Protein AF-A0A1Y5EGQ6-F1 (afdb_monomer_lite)

pLDDT: mean 83.84, std 14.25, range [45.34, 98.44]

Sequence (265 aa):
MYEHLDDVYKNSAKYCVLFSSEYYSQKLWTNHERKSAQERAFKENSEYILPAKFDDTPIPGIRDTVGYVDLKSKTPENLADMIAQKVGHLPKKEYLPPEPNLLFQVLDVDNEEGKMGVYSLVNDFLRTAKRMTEDEKKALFSVFIYGCAGELPENIHININLLARITGFSQSRLLRISSDITCLQFESHLREDDENGSRLGKKEMLVVSWNNFDEFLDDGNATILIDTICELVQHCHCEEHSIEALCKLDFSSLSDVTAEGSCQH

Foldseek 3Di:
DVVVLLCCLQPNDQAAEAEDDPVVVPVDDPDGNVCNNLVNPVVDPDHRYAYEYQDPDDDPSDDPPRDYHDPVPDDPVRVVVVVPVVVDDDLAFLDDDPQLPQLCVVVVHDDPVSSVLLVVVLVLVSVLLVPDDLLLLLLVLLQLLVFDPPPPPAWTKDQLVVSCVVSVHDSVVSVVSQVVSVVSQKDWDWDWDCPPCVPPNITTMIIIWHFAPPPSDPVRTDRVSSNSLLVLLVQQDPSVVSSVSSSSVPSLSSHPVSSVSRNPD

Structure (mmCIF, N/CA/C/O backbone):
data_AF-A0A1Y5EGQ6-F1
#
_entry.id   AF-A0A1Y5EGQ6-F1
#
loop_
_atom_site.group_PDB
_atom_site.id
_atom_site.type_symbol
_atom_site.label_atom_id
_atom_site.label_alt_id
_atom_site.label_comp_id
_atom_site.label_asym_id
_atom_site.label_entity_id
_atom_site.label_seq_id
_atom_site.pdbx_PDB_ins_code
_atom_site.Cartn_x
_atom_site.Cartn_y
_atom_site.Cartn_z
_atom_site.occupancy
_atom_site.B_iso_or_equiv
_atom_site.auth_seq_id
_atom_site.auth_comp_id
_atom_site.auth_asym_id
_atom_site.auth_atom_id
_atom_site.pdbx_PDB_model_num
ATOM 1 N N . MET A 1 1 ? 3.297 8.116 30.523 1.00 45.34 1 MET A N 1
ATOM 2 C CA . MET A 1 1 ? 2.107 7.233 30.478 1.00 45.34 1 MET A CA 1
ATOM 3 C C . MET A 1 1 ? 0.827 8.038 30.689 1.00 45.34 1 MET A C 1
ATOM 5 O O . MET A 1 1 ? 0.048 8.106 29.754 1.00 45.34 1 MET A O 1
ATOM 9 N N . TYR A 1 2 ? 0.662 8.730 31.826 1.00 47.94 2 TYR A N 1
ATOM 10 C CA . TYR A 1 2 ? -0.512 9.585 32.088 1.00 47.94 2 TYR A CA 1
ATOM 11 C C . TYR A 1 2 ? -0.682 10.764 31.109 1.00 47.94 2 TYR A C 1
ATOM 13 O O . TYR A 1 2 ? -1.792 11.008 30.661 1.00 47.94 2 TYR A O 1
ATOM 21 N N . GLU A 1 3 ? 0.396 11.450 30.711 1.00 54.53 3 GLU A N 1
ATOM 22 C CA . GLU A 1 3 ? 0.309 12.565 29.741 1.00 54.53 3 GLU A CA 1
ATOM 23 C C . GLU A 1 3 ? -0.132 12.118 28.339 1.00 54.53 3 GLU A C 1
ATOM 25 O O . GLU A 1 3 ? -0.874 12.823 27.667 1.00 54.53 3 GLU A O 1
ATOM 30 N N . HIS A 1 4 ? 0.288 10.924 27.912 1.00 55.81 4 HIS A N 1
ATOM 31 C CA . HIS A 1 4 ? -0.070 10.379 26.603 1.00 55.81 4 HIS A CA 1
ATOM 32 C C . HIS A 1 4 ? -1.550 9.983 26.548 1.00 55.81 4 HIS A C 1
ATOM 34 O O . HIS A 1 4 ? -2.224 10.242 25.560 1.00 55.81 4 HIS A O 1
ATOM 40 N N . LEU A 1 5 ? -2.076 9.367 27.612 1.00 58.09 5 LEU A N 1
ATOM 41 C CA . LEU A 1 5 ? -3.502 9.043 27.693 1.00 58.09 5 LEU A CA 1
ATOM 42 C C . LEU A 1 5 ? -4.355 10.314 27.770 1.00 58.09 5 LEU A C 1
ATOM 44 O O . LEU A 1 5 ? -5.370 10.400 27.084 1.00 58.09 5 LEU A O 1
ATOM 48 N N . ASP A 1 6 ? -3.919 11.323 28.530 1.00 62.59 6 ASP A N 1
ATOM 49 C CA . ASP A 1 6 ? -4.603 12.617 28.607 1.00 62.59 6 ASP A CA 1
ATOM 50 C C . ASP A 1 6 ? -4.706 13.297 27.232 1.00 62.59 6 ASP A C 1
ATOM 52 O O . ASP A 1 6 ? -5.793 13.706 26.826 1.00 62.59 6 ASP A O 1
ATOM 56 N N . ASP A 1 7 ? -3.608 13.337 26.472 1.00 62.19 7 ASP A N 1
ATOM 57 C CA . ASP A 1 7 ? -3.584 13.892 25.116 1.00 62.19 7 ASP A CA 1
ATOM 58 C C . ASP A 1 7 ? -4.451 13.088 24.132 1.00 62.19 7 ASP A C 1
ATOM 60 O O . ASP A 1 7 ? -5.187 13.660 23.323 1.00 62.19 7 ASP A O 1
ATOM 64 N N . VAL A 1 8 ? -4.460 11.755 24.248 1.00 67.12 8 VAL A N 1
ATOM 65 C CA . VAL A 1 8 ? -5.335 10.897 23.438 1.00 67.12 8 VAL A CA 1
ATOM 66 C C . VAL A 1 8 ? -6.809 11.216 23.691 1.00 67.12 8 VAL A C 1
ATOM 68 O O . VAL A 1 8 ? -7.545 11.477 22.738 1.00 67.12 8 VAL A O 1
ATOM 71 N N . TYR A 1 9 ? -7.247 11.264 24.953 1.00 66.25 9 TYR A N 1
ATOM 72 C CA . TYR A 1 9 ? -8.644 11.560 25.294 1.00 66.25 9 TYR A CA 1
ATOM 73 C C . TYR A 1 9 ? -9.044 13.013 25.014 1.00 66.25 9 TYR A C 1
ATOM 75 O O . TYR A 1 9 ? -10.228 13.294 24.808 1.00 66.25 9 TYR A O 1
ATOM 83 N N . LYS A 1 10 ? -8.088 13.943 25.015 1.00 64.00 10 LYS A N 1
ATOM 84 C CA . LYS A 1 10 ? -8.358 15.373 24.857 1.00 64.00 10 LYS A CA 1
ATOM 85 C C . LYS A 1 10 ? -8.281 15.857 23.415 1.00 64.00 10 LYS A C 1
ATOM 87 O O . LYS A 1 10 ? -9.102 16.681 23.030 1.00 64.00 10 LYS A O 1
ATOM 92 N N . ASN A 1 11 ? -7.325 15.358 22.639 1.00 62.66 11 ASN A N 1
ATOM 93 C CA . ASN A 1 11 ? -6.977 15.929 21.339 1.00 62.66 11 ASN A CA 1
ATOM 94 C C . ASN A 1 11 ? -7.049 14.912 20.191 1.00 62.66 11 ASN A C 1
ATOM 96 O O . ASN A 1 11 ? -7.416 15.293 19.082 1.00 62.66 11 ASN A O 1
ATOM 100 N N . SER A 1 12 ? -6.745 13.630 20.432 1.00 66.25 12 SER A N 1
ATOM 101 C CA . SER A 1 12 ? -6.496 12.679 19.329 1.00 66.25 12 SER A CA 1
ATOM 102 C C . SER A 1 12 ? -7.654 11.726 19.014 1.00 66.25 12 SER A C 1
ATOM 104 O O . SER A 1 12 ? -7.857 11.366 17.857 1.00 66.25 12 SER A O 1
ATOM 106 N N . ALA A 1 13 ? -8.435 11.299 20.010 1.00 75.06 13 ALA A N 1
ATOM 107 C CA . ALA A 1 13 ? -9.524 10.346 19.790 1.00 75.06 13 ALA A CA 1
ATOM 108 C C . ALA A 1 13 ? -10.717 10.991 19.062 1.00 75.06 13 ALA A C 1
ATOM 110 O O . ALA A 1 13 ? -11.098 12.122 19.375 1.00 75.06 13 ALA A O 1
ATOM 111 N N . LYS A 1 14 ? -11.335 10.252 18.127 1.00 75.19 14 LYS A N 1
ATOM 112 C CA . LYS A 1 14 ? -12.565 10.668 17.422 1.00 75.19 14 LYS A CA 1
ATOM 113 C C . LYS A 1 14 ? -13.819 10.472 18.281 1.00 75.19 14 LYS A C 1
ATOM 115 O O . LYS A 1 14 ? -14.679 11.342 18.309 1.00 75.19 14 LYS A O 1
ATOM 120 N N . TYR A 1 15 ? -13.891 9.348 18.994 1.00 85.19 15 TYR A N 1
ATOM 121 C CA . TYR A 1 15 ? -14.959 9.005 19.935 1.00 85.19 15 TYR A CA 1
ATOM 122 C C . TYR A 1 15 ? -14.371 8.313 21.165 1.00 85.19 15 TYR A C 1
ATOM 124 O O . TYR A 1 15 ? -13.340 7.646 21.071 1.00 85.19 15 TYR A O 1
ATOM 132 N N . CYS A 1 16 ? -15.053 8.421 22.302 1.00 84.31 16 CYS A N 1
ATOM 133 C CA . CYS A 1 16 ? -14.739 7.690 23.525 1.00 84.31 16 CYS A CA 1
ATOM 134 C C . CYS A 1 16 ? -15.921 6.790 23.900 1.00 84.31 16 CYS A C 1
ATOM 136 O O . CYS A 1 16 ? -16.955 7.281 24.356 1.00 84.31 16 CYS A O 1
ATOM 138 N N . VAL A 1 17 ? -15.772 5.472 23.740 1.00 87.06 17 VAL A N 1
ATOM 139 C CA . VAL A 1 17 ? -16.783 4.501 24.186 1.00 87.06 17 VAL A CA 1
ATOM 140 C C . VAL A 1 17 ? -16.627 4.271 25.683 1.00 87.06 17 VAL A C 1
ATOM 142 O O . VAL A 1 17 ? -15.560 3.876 26.149 1.00 87.06 17 VAL A O 1
ATOM 145 N N . LEU A 1 18 ? -17.686 4.534 26.445 1.00 84.38 18 LEU A N 1
ATOM 146 C CA . LEU A 1 18 ? -17.662 4.440 27.901 1.00 84.38 18 LEU A CA 1
ATOM 147 C C . LEU A 1 18 ? -18.554 3.296 28.372 1.00 84.38 18 LEU A C 1
ATOM 149 O O . LEU A 1 18 ? -19.776 3.373 28.281 1.00 84.38 18 LEU A O 1
ATOM 153 N N . PHE A 1 19 ? -17.929 2.248 28.899 1.00 86.69 19 PHE A N 1
ATOM 154 C CA . PHE A 1 19 ? -18.610 1.078 29.440 1.00 86.69 19 PHE A CA 1
ATOM 155 C C . PHE A 1 19 ? -19.041 1.323 30.888 1.00 86.69 19 PHE A C 1
ATOM 157 O O . PHE A 1 19 ? -18.215 1.333 31.799 1.00 86.69 19 PHE A O 1
ATOM 164 N N . SER A 1 20 ? -20.338 1.528 31.099 1.00 83.38 20 SER A N 1
ATOM 165 C CA . SER A 1 20 ? -20.917 1.817 32.410 1.00 83.38 20 SER A CA 1
ATOM 166 C C . SER A 1 20 ? -21.447 0.563 33.088 1.00 83.38 20 SER A C 1
ATOM 168 O O . SER A 1 20 ? -22.182 -0.216 32.483 1.00 83.38 20 SER A O 1
ATOM 170 N N . SER A 1 21 ? -21.118 0.421 34.367 1.00 85.44 21 SER A N 1
ATOM 171 C CA . SER A 1 21 ? -21.676 -0.570 35.282 1.00 85.44 21 SER A CA 1
ATOM 172 C C . SER A 1 21 ? -21.606 -0.076 36.729 1.00 85.44 21 SER A C 1
ATOM 174 O O . SER A 1 21 ? -20.898 0.890 37.037 1.00 85.44 21 SER A O 1
ATOM 176 N N . GLU A 1 22 ? -22.261 -0.778 37.646 1.00 83.50 22 GLU A N 1
ATOM 177 C CA . GLU A 1 22 ? -22.151 -0.543 39.082 1.00 83.50 22 GLU A CA 1
ATOM 178 C C . GLU A 1 22 ? -20.677 -0.620 39.524 1.00 83.50 22 GLU A C 1
ATOM 180 O O . GLU A 1 22 ? -20.176 0.282 40.201 1.00 83.50 22 GLU A O 1
ATOM 185 N N . TYR A 1 23 ? -19.928 -1.616 39.033 1.00 80.75 23 TYR A N 1
ATOM 186 C CA . TYR A 1 23 ? -18.490 -1.764 39.294 1.00 80.75 23 TYR A CA 1
ATOM 187 C C . TYR A 1 23 ? -17.660 -0.601 38.746 1.00 80.75 23 TYR A C 1
ATOM 189 O O . TYR A 1 23 ? -16.689 -0.180 39.380 1.00 80.75 23 TYR A O 1
ATOM 197 N N . TYR A 1 24 ? -18.031 -0.080 37.575 1.00 72.38 24 TYR A N 1
ATOM 198 C CA . TYR A 1 24 ? -17.394 1.096 36.988 1.00 72.38 24 TYR A CA 1
ATOM 199 C C . TYR A 1 24 ? -17.616 2.341 37.861 1.00 72.38 24 TYR A C 1
ATOM 201 O O . TYR A 1 24 ? -16.682 3.110 38.085 1.00 72.38 24 TYR A O 1
ATOM 209 N N . SER A 1 25 ? -18.817 2.506 38.428 1.00 70.19 25 SER A N 1
ATOM 210 C CA . SER A 1 25 ? -19.139 3.637 39.312 1.00 70.19 25 SER A CA 1
ATOM 211 C C . SER A 1 25 ? -18.368 3.608 40.641 1.00 70.19 25 SER A C 1
ATOM 213 O O . SER A 1 25 ? -17.959 4.655 41.145 1.00 70.19 25 SER A O 1
ATOM 215 N N . GLN A 1 26 ? -18.120 2.409 41.182 1.00 70.19 26 GLN A N 1
ATOM 216 C CA . GLN A 1 26 ? -17.476 2.206 42.483 1.00 70.19 26 GLN A CA 1
ATOM 217 C C . GLN A 1 26 ? -15.945 2.289 42.425 1.00 70.19 26 GLN A C 1
ATOM 219 O O . GLN A 1 26 ? -15.315 2.726 43.387 1.00 70.19 26 GLN A O 1
ATOM 224 N N . LYS A 1 27 ? -15.326 1.906 41.300 1.00 67.44 27 LYS A N 1
ATOM 225 C CA . LYS A 1 27 ? -13.859 1.871 41.129 1.00 67.44 27 LYS A CA 1
ATOM 226 C C . LYS A 1 27 ? -13.191 3.234 40.922 1.00 67.44 27 LYS A C 1
ATOM 228 O O . LYS A 1 27 ? -12.014 3.263 40.581 1.00 67.44 27 LYS A O 1
ATOM 233 N N . LEU A 1 28 ? -13.930 4.328 41.118 1.00 54.44 28 LEU A N 1
ATOM 234 C CA . LEU A 1 28 ? -13.503 5.732 41.070 1.00 54.44 28 LEU A CA 1
ATOM 235 C C . LEU A 1 28 ? -12.092 5.970 40.493 1.00 54.44 28 LEU A C 1
ATOM 237 O O . LEU A 1 28 ? -11.089 6.019 41.202 1.00 54.44 28 LEU A O 1
ATOM 241 N N . TRP A 1 29 ? -12.063 6.166 39.173 1.00 54.50 29 TRP A N 1
ATOM 242 C CA . TRP A 1 29 ? -10.939 6.709 38.412 1.00 54.50 29 TRP A CA 1
ATOM 243 C C . TRP A 1 29 ? -10.314 7.940 39.089 1.00 54.50 29 TRP A C 1
ATOM 245 O O . TRP A 1 29 ? -10.994 8.943 39.338 1.00 54.50 29 TRP A O 1
ATOM 255 N N . THR A 1 30 ? -8.995 7.939 39.282 1.00 47.12 30 THR A N 1
ATOM 256 C CA . THR A 1 30 ? -8.246 9.144 39.647 1.00 47.12 30 THR A CA 1
ATOM 257 C C . THR A 1 30 ? -8.072 10.100 38.453 1.00 47.12 30 THR A C 1
ATOM 259 O O . THR A 1 30 ? -7.177 9.997 37.627 1.00 47.12 30 THR A O 1
ATOM 262 N N . ASN A 1 31 ? -8.947 11.107 38.465 1.00 58.09 31 ASN A N 1
ATOM 263 C CA . ASN A 1 31 ? -8.727 12.553 38.300 1.00 58.09 31 ASN A CA 1
ATOM 264 C C . ASN A 1 31 ? -8.355 13.241 36.968 1.00 58.09 31 ASN A C 1
ATOM 266 O O . ASN A 1 31 ? -8.778 14.392 36.856 1.00 58.09 31 ASN A O 1
ATOM 270 N N . HIS A 1 32 ? -7.665 12.652 35.984 1.00 54.88 32 HIS A N 1
ATOM 271 C CA . HIS A 1 32 ? -7.237 13.422 34.786 1.00 54.88 32 HIS A CA 1
ATOM 272 C C . HIS A 1 32 ? -7.912 12.998 33.474 1.00 54.88 32 HIS A C 1
ATOM 274 O O . HIS A 1 32 ? -8.647 13.797 32.904 1.00 54.88 32 HIS A O 1
ATOM 280 N N . GLU A 1 33 ? -7.809 11.734 33.069 1.00 58.12 33 GLU A N 1
ATOM 281 C CA . GLU A 1 33 ? -8.353 11.242 31.787 1.00 58.12 33 GLU A CA 1
ATOM 282 C C . GLU A 1 33 ? -9.871 11.458 31.657 1.00 58.12 33 GLU A C 1
ATOM 284 O O . GLU A 1 33 ? -10.358 11.971 30.649 1.00 58.12 33 GLU A O 1
ATOM 289 N N . ARG A 1 34 ? -10.630 11.171 32.727 1.00 62.00 34 ARG A N 1
ATOM 290 C CA . ARG A 1 34 ? -12.078 11.435 32.778 1.00 62.00 34 ARG A CA 1
ATOM 291 C C . ARG A 1 34 ? -12.399 12.921 32.677 1.00 62.00 34 ARG A C 1
ATOM 293 O O . ARG A 1 34 ? -13.359 13.279 32.003 1.00 62.00 34 ARG A O 1
ATOM 300 N N . LYS A 1 35 ? -11.636 13.775 33.371 1.00 62.88 35 LYS A N 1
ATOM 301 C CA . LYS A 1 35 ? -11.843 15.228 33.312 1.00 62.88 35 LYS A CA 1
ATOM 302 C C . LYS A 1 35 ? -11.538 15.737 31.917 1.00 62.88 35 LYS A C 1
ATOM 304 O O . LYS A 1 35 ? -12.324 16.515 31.417 1.00 62.88 35 LYS A O 1
ATOM 309 N N . SER A 1 36 ? -10.495 15.246 31.261 1.00 64.88 36 SER A N 1
ATOM 310 C CA . SER A 1 36 ? -10.159 15.636 29.893 1.00 64.88 36 SER A CA 1
ATOM 311 C C . SER A 1 36 ? -11.210 15.182 28.882 1.00 64.88 36 SER A C 1
ATOM 313 O O . SER A 1 36 ? -11.651 15.993 28.069 1.00 64.88 36 SER A O 1
ATOM 315 N N . ALA A 1 37 ? -11.706 13.944 28.987 1.00 61.34 37 ALA A N 1
ATOM 316 C CA . ALA A 1 37 ? -12.795 13.461 28.140 1.00 61.34 37 ALA A CA 1
ATOM 317 C C . ALA A 1 37 ? -14.114 14.227 28.380 1.00 61.34 37 ALA A C 1
ATOM 319 O O . ALA A 1 37 ? -14.798 14.587 27.423 1.00 61.34 37 ALA A O 1
ATOM 320 N N . GLN A 1 38 ? -14.459 14.524 29.640 1.00 67.19 38 GLN A N 1
ATOM 321 C CA . GLN A 1 38 ? -15.653 15.302 29.999 1.00 67.19 38 GLN A CA 1
ATOM 322 C C . GLN A 1 38 ? -15.521 16.788 29.647 1.00 67.19 38 GLN A C 1
ATOM 324 O O . GLN A 1 38 ? -16.468 17.374 29.138 1.00 67.19 38 GLN A O 1
ATOM 329 N N . GLU A 1 39 ? -14.362 17.407 29.880 1.00 65.31 39 GLU A N 1
ATOM 330 C CA . GLU A 1 39 ? -14.076 18.792 29.497 1.00 65.31 39 GLU A CA 1
ATOM 331 C C . GLU A 1 39 ? -14.148 18.957 27.986 1.00 65.31 39 GLU A C 1
ATOM 333 O O . GLU A 1 39 ? -14.697 19.951 27.518 1.00 65.31 39 GLU A O 1
ATOM 338 N N . ARG A 1 40 ? -13.627 17.991 27.223 1.00 68.62 40 ARG A N 1
ATOM 339 C CA . ARG A 1 40 ? -13.755 17.977 25.767 1.00 68.62 40 ARG A CA 1
ATOM 340 C C . ARG A 1 40 ? -15.211 17.829 25.346 1.00 68.62 40 ARG A C 1
ATOM 342 O O . ARG A 1 40 ? -15.692 18.681 24.615 1.00 68.62 40 ARG A O 1
ATOM 349 N N . ALA A 1 41 ? -15.926 16.831 25.867 1.00 63.72 41 ALA A N 1
ATOM 350 C CA . ALA A 1 41 ? -17.348 16.625 25.573 1.00 63.72 41 ALA A CA 1
ATOM 351 C C . ALA A 1 41 ? -18.236 17.817 25.974 1.00 63.72 41 ALA A C 1
ATOM 353 O O . ALA A 1 41 ? -19.318 17.992 25.430 1.00 63.72 41 ALA A O 1
ATOM 354 N N . PHE A 1 42 ? -17.802 18.620 26.949 1.00 62.78 42 PHE A N 1
ATOM 355 C CA . PHE A 1 42 ? -18.494 19.835 27.368 1.00 62.78 42 PHE A CA 1
ATOM 356 C C . PHE A 1 42 ? -18.119 21.061 26.517 1.00 62.78 42 PHE A C 1
ATOM 358 O O . PHE A 1 42 ? -18.953 21.941 26.317 1.00 62.78 42 PHE A O 1
ATOM 365 N N . LYS A 1 43 ? -16.868 21.150 26.041 1.00 61.09 43 LYS A N 1
ATOM 366 C CA . LYS A 1 43 ? -16.376 22.240 25.176 1.00 61.09 43 LYS A CA 1
ATOM 367 C C . LYS A 1 43 ? -16.798 22.068 23.722 1.00 61.09 43 LYS A C 1
ATOM 369 O O . LYS A 1 43 ? -17.092 23.054 23.051 1.00 61.09 43 LYS A O 1
ATOM 374 N N . GLU A 1 44 ? -16.787 20.838 23.229 1.00 60.12 44 GLU A N 1
ATOM 375 C CA . GLU A 1 44 ? -17.213 20.499 21.882 1.00 60.12 44 GLU A CA 1
ATOM 376 C C . GLU A 1 44 ? -18.725 20.268 21.882 1.00 60.12 44 GLU A C 1
ATOM 378 O O . GLU A 1 44 ? -19.252 19.467 22.646 1.00 60.12 44 GLU A O 1
ATOM 383 N N . ASN A 1 45 ? -19.448 20.965 21.007 1.00 56.38 45 ASN A N 1
ATOM 384 C CA . ASN A 1 45 ? -20.901 20.829 20.864 1.00 56.38 45 ASN A CA 1
ATOM 385 C C . ASN A 1 45 ? -21.275 19.573 20.036 1.00 56.38 45 ASN A C 1
ATOM 387 O O . ASN A 1 45 ? -22.240 19.590 19.272 1.00 56.38 45 ASN A O 1
ATOM 391 N N . SER A 1 46 ? -20.452 18.522 20.115 1.00 61.06 46 SER A N 1
ATOM 392 C CA . SER A 1 46 ? -20.483 17.312 19.289 1.00 61.06 46 SER A CA 1
ATOM 393 C C . SER A 1 46 ? -20.515 16.044 20.152 1.00 61.06 46 SER A C 1
ATOM 395 O O . SER A 1 46 ? -20.123 16.022 21.319 1.00 61.06 46 SER A O 1
ATOM 397 N N . GLU A 1 47 ? -21.021 14.957 19.574 1.00 71.56 47 GLU A N 1
ATOM 398 C CA . GLU A 1 47 ? -21.193 13.666 20.245 1.00 71.56 47 GLU A CA 1
ATOM 399 C C . GLU A 1 47 ? -19.854 12.912 20.340 1.00 71.56 47 GLU A C 1
ATOM 401 O O . GLU A 1 47 ? -19.541 12.075 19.499 1.00 71.56 47 GLU A O 1
ATOM 406 N N . TYR A 1 48 ? -19.040 13.239 21.348 1.00 79.44 48 TYR A N 1
ATOM 407 C CA . TYR A 1 48 ? -17.736 12.602 21.582 1.00 79.44 48 TYR A CA 1
ATOM 408 C C . TYR A 1 48 ? -17.823 11.329 22.446 1.00 79.44 48 TYR A C 1
ATOM 410 O O . TYR A 1 48 ? -17.195 10.316 22.134 1.00 79.44 48 TYR A O 1
ATOM 418 N N . ILE A 1 49 ? -18.596 11.363 23.538 1.00 82.75 49 ILE A N 1
ATOM 419 C CA . ILE A 1 49 ? -18.751 10.223 24.455 1.00 82.75 49 ILE A CA 1
ATOM 420 C C . ILE A 1 49 ? -19.908 9.342 23.979 1.00 82.75 49 ILE A C 1
ATOM 422 O O . ILE A 1 49 ? -21.023 9.834 23.822 1.00 82.75 49 ILE A O 1
ATOM 426 N N . LEU A 1 50 ? -19.644 8.043 23.813 1.00 87.81 50 LEU A N 1
ATOM 427 C CA . LEU A 1 50 ? -20.608 7.012 23.422 1.00 87.81 50 LEU A CA 1
ATOM 428 C C . LEU A 1 50 ? -20.821 6.050 24.602 1.00 87.81 50 LEU A C 1
ATOM 430 O O . LEU A 1 50 ? -20.032 5.119 24.790 1.00 87.81 50 LEU A O 1
ATOM 434 N N . PRO A 1 51 ? -21.828 6.280 25.456 1.00 86.88 51 PRO A N 1
ATOM 435 C CA . PRO A 1 51 ? -21.991 5.487 26.659 1.00 86.88 51 PRO A CA 1
ATOM 436 C C . PRO A 1 51 ? -22.747 4.178 26.381 1.00 86.88 51 PRO A C 1
ATOM 438 O O . PRO A 1 51 ? -23.859 4.169 25.848 1.00 86.88 51 PRO A O 1
ATOM 441 N N . ALA A 1 52 ? -22.135 3.067 26.787 1.00 89.81 52 ALA A N 1
ATOM 442 C CA . ALA A 1 52 ? -22.640 1.708 26.662 1.00 89.81 52 ALA A CA 1
ATOM 443 C C . ALA A 1 52 ? -22.883 1.126 28.064 1.00 89.81 52 ALA A C 1
ATOM 445 O O . ALA A 1 52 ? -21.960 1.017 28.871 1.00 89.81 52 ALA A O 1
ATOM 446 N N . LYS A 1 53 ? -24.137 0.818 28.394 1.00 88.38 53 LYS A N 1
ATOM 447 C CA . LYS A 1 53 ? -24.583 0.479 29.751 1.00 88.38 53 LYS A CA 1
ATOM 448 C C . LYS A 1 53 ? -24.771 -1.025 29.915 1.00 88.38 53 LYS A C 1
ATOM 450 O O . LYS A 1 53 ? -25.590 -1.613 29.220 1.00 88.38 53 LYS A O 1
ATOM 455 N N . PHE A 1 54 ? -24.064 -1.627 30.868 1.00 88.56 54 PHE A N 1
ATOM 456 C CA . PHE A 1 54 ? -24.340 -2.988 31.340 1.00 88.56 54 PHE A CA 1
ATOM 457 C C . PHE A 1 54 ? -25.515 -3.034 32.329 1.00 88.56 54 PHE A C 1
ATOM 459 O O . PHE A 1 54 ? -26.196 -4.050 32.451 1.00 88.56 54 PHE A O 1
ATOM 466 N N . ASP A 1 55 ? -25.767 -1.926 33.027 1.00 85.81 55 ASP A N 1
ATOM 467 C CA . ASP A 1 55 ? -26.845 -1.759 33.995 1.00 85.81 55 ASP A CA 1
ATOM 468 C C . ASP A 1 55 ? -27.370 -0.313 34.006 1.00 85.81 55 ASP A C 1
ATOM 470 O O . ASP A 1 55 ? -26.891 0.556 33.275 1.00 85.81 55 ASP A O 1
ATOM 474 N N . ASP A 1 56 ? -28.384 -0.054 34.830 1.00 82.94 56 ASP A N 1
ATOM 475 C CA . ASP A 1 56 ? -29.047 1.252 34.918 1.00 82.94 56 ASP A CA 1
ATOM 476 C C . ASP A 1 56 ? -28.289 2.241 35.820 1.00 82.94 56 ASP A C 1
ATOM 478 O O . ASP A 1 56 ? -28.845 3.260 36.238 1.00 82.94 56 ASP A O 1
ATOM 482 N N . THR A 1 57 ? -27.015 1.964 36.128 1.00 81.88 57 THR A N 1
ATOM 483 C CA . THR A 1 57 ? -26.198 2.846 36.960 1.00 81.88 57 THR A CA 1
ATOM 484 C C . THR A 1 57 ? -26.008 4.193 36.256 1.00 81.88 57 THR A C 1
ATOM 486 O O . THR A 1 57 ? -25.540 4.240 35.109 1.00 81.88 57 THR A O 1
ATOM 489 N N . PRO A 1 58 ? -26.350 5.315 36.913 1.00 72.06 58 PRO A N 1
ATOM 490 C CA . PRO A 1 58 ? -26.131 6.638 36.351 1.00 72.06 58 PRO A CA 1
ATOM 491 C C . PRO A 1 58 ? -24.633 6.942 36.282 1.00 72.06 58 PRO A C 1
ATOM 493 O O . PRO A 1 58 ? -23.875 6.631 37.202 1.00 72.06 58 PRO A O 1
ATOM 496 N N . ILE A 1 59 ? -24.206 7.597 35.202 1.00 71.25 59 ILE A N 1
ATOM 497 C CA . ILE A 1 59 ? -22.803 7.966 34.994 1.00 71.25 59 ILE A CA 1
ATOM 498 C C . ILE A 1 59 ? -22.609 9.408 35.477 1.00 71.25 59 ILE A C 1
ATOM 500 O O . ILE A 1 59 ? -23.151 10.332 34.864 1.00 71.25 59 ILE A O 1
ATOM 504 N N . PRO A 1 60 ? -21.827 9.652 36.545 1.00 67.81 60 PRO A N 1
ATOM 505 C CA . PRO A 1 60 ? -21.639 11.002 37.061 1.00 67.81 60 PRO A CA 1
ATOM 506 C C . PRO A 1 60 ? -21.018 11.937 36.012 1.00 67.81 60 PRO A C 1
ATOM 508 O O . PRO A 1 60 ? -19.919 11.684 35.513 1.00 67.81 60 PRO A O 1
ATOM 511 N N . GLY A 1 61 ? -21.702 13.044 35.710 1.00 65.38 61 GLY A N 1
ATOM 512 C CA . GLY A 1 61 ? -21.234 14.070 34.768 1.00 65.38 61 GLY A CA 1
ATOM 513 C C . GLY A 1 61 ? -21.690 13.885 33.317 1.00 65.38 61 GLY A C 1
ATOM 514 O O . GLY A 1 61 ? -21.394 14.746 32.493 1.00 65.38 61 GLY A O 1
ATOM 515 N N . ILE A 1 62 ? -22.440 12.825 33.001 1.00 69.69 62 ILE A N 1
ATOM 516 C CA . ILE A 1 62 ? -23.130 12.668 31.713 1.00 69.69 62 ILE A CA 1
ATOM 517 C C . ILE A 1 62 ? -24.622 12.920 31.943 1.00 69.69 62 ILE A C 1
ATOM 519 O O . ILE A 1 62 ? -25.204 12.408 32.895 1.00 69.69 62 ILE A O 1
ATOM 523 N N . ARG A 1 63 ? -25.242 13.758 31.105 1.00 65.75 63 ARG A N 1
ATOM 524 C CA . ARG A 1 63 ? -26.677 14.062 31.207 1.00 65.75 63 ARG A CA 1
ATOM 525 C C . ARG A 1 63 ? -27.515 12.886 30.705 1.00 65.75 63 ARG A C 1
ATOM 527 O O . ARG A 1 63 ? -27.139 12.216 29.746 1.00 65.75 63 ARG A O 1
ATOM 534 N N . ASP A 1 64 ? -28.711 12.716 31.260 1.00 61.81 64 ASP A N 1
ATOM 535 C CA . ASP A 1 64 ? -29.679 11.703 30.803 1.00 61.81 64 ASP A CA 1
ATOM 536 C C . ASP A 1 64 ? -30.177 11.932 29.367 1.00 61.81 64 ASP A C 1
ATOM 538 O O . ASP A 1 64 ? -30.751 11.041 28.754 1.00 61.81 64 ASP A O 1
ATOM 542 N N . THR A 1 65 ? -29.930 13.118 28.804 1.00 63.22 65 THR A N 1
ATOM 543 C CA . THR A 1 65 ? -30.269 13.474 27.419 1.00 63.22 65 THR A CA 1
ATOM 544 C C . THR A 1 65 ? -29.296 12.913 26.376 1.00 63.22 65 THR A C 1
ATOM 546 O O . THR A 1 65 ? -29.528 13.099 25.186 1.00 63.22 65 THR A O 1
ATOM 549 N N . VAL A 1 66 ? -28.186 12.292 26.791 1.00 68.69 66 VAL A N 1
ATOM 550 C CA . VAL A 1 66 ? -27.240 11.623 25.883 1.00 68.69 66 VAL A CA 1
ATOM 551 C C . VAL A 1 66 ? -27.822 10.266 25.474 1.00 68.69 66 VAL A C 1
ATOM 553 O O . VAL A 1 66 ? -28.368 9.559 26.311 1.00 68.69 66 VAL A O 1
ATOM 556 N N . GLY A 1 67 ? -27.736 9.895 24.194 1.00 73.56 67 GLY A N 1
ATOM 557 C CA . GLY A 1 67 ? -28.158 8.567 23.740 1.00 73.56 67 GLY A CA 1
ATOM 558 C C . GLY A 1 67 ? -27.265 7.475 24.336 1.00 73.56 67 GLY A C 1
ATOM 559 O O . GLY A 1 67 ? -26.044 7.595 24.302 1.00 73.56 67 GLY A O 1
ATOM 560 N N . TYR A 1 68 ? -27.865 6.417 24.883 1.00 82.81 68 TYR A N 1
ATOM 561 C CA . TYR A 1 68 ? -27.148 5.282 25.473 1.00 82.81 68 TYR A CA 1
ATOM 562 C C . TYR A 1 68 ? -27.362 4.017 24.645 1.00 82.81 68 TYR A C 1
ATOM 564 O O . TYR A 1 68 ? -28.456 3.793 24.125 1.00 82.81 68 TYR A O 1
ATOM 572 N N . VAL A 1 69 ? -26.342 3.160 24.586 1.00 88.56 69 VAL A N 1
ATOM 573 C CA . VAL A 1 69 ? -26.483 1.790 24.084 1.00 88.56 69 VAL A CA 1
ATOM 574 C C . VAL A 1 69 ? -26.701 0.852 25.268 1.00 88.56 69 VAL A C 1
ATOM 576 O O . VAL A 1 69 ? -25.835 0.739 26.133 1.00 88.56 69 VAL A O 1
ATOM 579 N N . ASP A 1 70 ? -27.856 0.191 25.319 1.00 89.12 70 ASP A N 1
ATOM 580 C CA . ASP A 1 70 ? -28.146 -0.836 26.323 1.00 89.12 70 ASP A CA 1
ATOM 581 C C . ASP A 1 70 ? -27.488 -2.166 25.925 1.00 89.12 70 ASP A C 1
ATOM 583 O O . ASP A 1 70 ? -27.836 -2.767 24.906 1.00 89.12 70 ASP A O 1
ATOM 587 N N . LEU A 1 71 ? -26.524 -2.616 26.728 1.00 90.88 71 LEU A N 1
ATOM 588 C CA . LEU A 1 71 ? -25.784 -3.858 26.509 1.00 90.88 71 LEU A CA 1
ATOM 589 C C . LEU A 1 71 ? -26.509 -5.089 27.059 1.00 90.88 71 LEU A C 1
ATOM 591 O O . LEU A 1 71 ? -26.095 -6.203 26.759 1.00 90.88 71 LEU A O 1
ATOM 595 N N . LYS A 1 72 ? -27.614 -4.934 27.803 1.00 88.94 72 LYS A N 1
ATOM 596 C CA . LYS A 1 72 ? -28.446 -6.080 28.218 1.00 88.94 72 LYS A CA 1
ATOM 597 C C . LYS A 1 72 ? -29.163 -6.728 27.033 1.00 88.94 72 LYS A C 1
ATOM 599 O O . LYS A 1 72 ? -29.532 -7.896 27.101 1.00 88.94 72 LYS A O 1
ATOM 604 N N . SER A 1 73 ? -29.379 -5.963 25.963 1.00 87.25 73 SER A N 1
ATOM 605 C CA . SER A 1 73 ? -30.116 -6.382 24.765 1.00 87.25 73 SER A CA 1
ATOM 606 C C . SER A 1 73 ? -29.237 -6.551 23.521 1.00 87.25 73 SER A C 1
ATOM 608 O O . SER A 1 73 ? -29.763 -6.772 22.430 1.00 87.25 73 SER A O 1
ATOM 610 N N . LYS A 1 74 ? -27.907 -6.455 23.656 1.00 88.94 74 LYS A N 1
ATOM 611 C CA . LYS A 1 74 ? -26.958 -6.520 22.536 1.00 88.94 74 LYS A CA 1
ATOM 612 C C . LYS A 1 74 ? -25.812 -7.475 22.820 1.00 88.94 74 LYS A C 1
ATOM 614 O O . LYS A 1 74 ? -25.299 -7.519 23.933 1.00 88.94 74 LYS A O 1
ATOM 619 N N . THR A 1 75 ? -25.385 -8.198 21.790 1.00 92.19 75 THR A N 1
ATOM 620 C CA . THR A 1 75 ? -24.156 -8.990 21.857 1.00 92.19 75 THR A CA 1
ATOM 621 C C . THR A 1 75 ? -22.926 -8.091 21.663 1.00 92.19 75 THR A C 1
ATOM 623 O O . THR A 1 75 ? -23.058 -6.967 21.153 1.00 92.19 75 THR A O 1
ATOM 626 N N . PRO A 1 76 ? -21.723 -8.552 22.052 1.00 89.62 76 PRO A N 1
ATOM 627 C CA . PRO A 1 76 ? -20.478 -7.845 21.764 1.00 89.62 76 PRO A CA 1
ATOM 628 C C . PRO A 1 76 ? -20.285 -7.538 20.273 1.00 89.62 76 PRO A C 1
ATOM 630 O O . PRO A 1 76 ? -19.863 -6.434 19.939 1.00 89.62 76 PRO A O 1
ATOM 633 N N . GLU A 1 77 ? -20.655 -8.464 19.386 1.00 84.75 77 GLU A N 1
ATOM 634 C CA . GLU A 1 77 ? -20.558 -8.303 17.930 1.00 84.75 77 GLU A CA 1
ATOM 635 C C . GLU A 1 77 ? -21.461 -7.161 17.456 1.00 84.75 77 GLU A C 1
ATOM 637 O O . GLU A 1 77 ? -21.000 -6.235 16.794 1.00 84.75 77 GLU A O 1
ATOM 642 N N . ASN A 1 78 ? -22.723 -7.132 17.905 1.00 88.38 78 ASN A N 1
ATOM 643 C CA . ASN A 1 78 ? -23.632 -6.039 17.558 1.00 88.38 78 ASN A CA 1
ATOM 644 C C . ASN A 1 78 ? -23.138 -4.675 18.059 1.00 88.38 78 ASN A C 1
ATOM 646 O O . ASN A 1 78 ? -23.407 -3.654 17.424 1.00 88.38 78 ASN A O 1
ATOM 650 N N . LEU A 1 79 ? -22.472 -4.627 19.217 1.00 91.38 79 LEU A N 1
ATOM 651 C CA . LEU A 1 79 ? -21.879 -3.387 19.709 1.00 91.38 79 LEU A CA 1
ATOM 652 C C . LEU A 1 79 ? -20.681 -2.968 18.848 1.00 91.38 79 LEU A C 1
ATOM 654 O O . LEU A 1 79 ? -20.565 -1.787 18.522 1.00 91.38 79 LEU A O 1
ATOM 658 N N . ALA A 1 80 ? -19.814 -3.913 18.483 1.00 86.56 80 ALA A N 1
ATOM 659 C CA . ALA A 1 80 ? -18.670 -3.661 17.615 1.00 86.56 80 ALA A CA 1
ATOM 660 C C . ALA A 1 80 ? -19.118 -3.090 16.261 1.00 86.56 80 ALA A C 1
ATOM 662 O O . ALA A 1 80 ? -18.599 -2.053 15.847 1.00 86.56 80 ALA A O 1
ATOM 663 N N . ASP A 1 81 ? -20.157 -3.666 15.650 1.00 82.00 81 ASP A N 1
ATOM 664 C CA . ASP A 1 81 ? -20.742 -3.172 14.397 1.00 82.00 81 ASP A CA 1
ATOM 665 C C . ASP A 1 81 ? -21.247 -1.731 14.527 1.00 82.00 81 ASP A C 1
ATOM 667 O O . ASP A 1 81 ? -20.992 -0.882 13.671 1.00 82.00 81 ASP A O 1
ATOM 671 N N . MET A 1 82 ? -21.940 -1.415 15.625 1.00 88.06 82 MET A N 1
ATOM 672 C CA . MET A 1 82 ? -22.423 -0.056 15.886 1.00 88.06 82 MET A CA 1
ATOM 673 C C . MET A 1 82 ? -21.275 0.942 16.055 1.00 88.06 82 MET A C 1
ATOM 675 O O . MET A 1 82 ? -21.365 2.071 15.570 1.00 88.06 82 MET A O 1
ATOM 679 N N . ILE A 1 83 ? -20.200 0.542 16.742 1.00 88.00 83 ILE A N 1
ATOM 680 C CA . ILE A 1 83 ? -19.002 1.373 16.901 1.00 88.00 83 ILE A CA 1
ATOM 681 C C . ILE A 1 83 ? -18.344 1.590 15.538 1.00 88.00 83 ILE A C 1
ATOM 683 O O . ILE A 1 83 ? -18.045 2.734 15.205 1.00 88.00 83 ILE A O 1
ATOM 687 N N . ALA A 1 84 ? -18.179 0.542 14.729 1.00 81.81 84 ALA A N 1
ATOM 688 C CA . ALA A 1 84 ? -17.607 0.637 13.389 1.00 81.81 84 ALA A CA 1
ATOM 689 C C . ALA A 1 84 ? -18.418 1.589 12.493 1.00 81.81 84 ALA A C 1
ATOM 691 O O . ALA A 1 84 ? -17.857 2.505 11.891 1.00 81.81 84 ALA A O 1
ATOM 692 N N . GLN A 1 85 ? -19.749 1.465 12.493 1.00 81.44 85 GLN A N 1
ATOM 693 C CA . GLN A 1 85 ? -20.641 2.379 11.772 1.00 81.44 85 GLN A CA 1
ATOM 694 C C . GLN A 1 85 ? -20.512 3.830 12.255 1.00 81.44 85 GLN A C 1
ATOM 696 O O . GLN A 1 85 ? -20.508 4.753 11.441 1.00 81.44 85 GLN A O 1
ATOM 701 N N . LYS A 1 86 ? -20.389 4.050 13.573 1.00 83.44 86 LYS A N 1
ATOM 702 C CA . LYS A 1 86 ? -20.261 5.393 14.161 1.00 83.44 86 LYS A CA 1
ATOM 703 C C . LYS A 1 86 ? -18.908 6.032 13.857 1.00 83.44 86 LYS A C 1
ATOM 705 O O . LYS A 1 86 ? -18.847 7.219 13.542 1.00 83.44 86 LYS A O 1
ATOM 710 N N . VAL A 1 87 ? -17.830 5.253 13.944 1.00 82.88 87 VAL A N 1
ATOM 711 C CA . VAL A 1 87 ? -16.483 5.668 13.531 1.00 82.88 87 VAL A CA 1
ATOM 712 C C . VAL A 1 87 ? -16.481 6.010 12.041 1.00 82.88 87 VAL A C 1
ATOM 714 O O . VAL A 1 87 ? -15.814 6.971 11.643 1.00 82.88 87 VAL A O 1
ATOM 717 N N . GLY A 1 88 ? -17.294 5.306 11.252 1.00 70.12 88 GLY A N 1
ATOM 718 C CA . GLY A 1 88 ? -17.318 5.402 9.802 1.00 70.12 88 GLY A CA 1
ATOM 719 C C . GLY A 1 88 ? -16.028 4.854 9.199 1.00 70.12 88 GLY A C 1
ATOM 720 O O . GLY A 1 88 ? -15.155 4.341 9.901 1.00 70.12 88 GLY A O 1
ATOM 721 N N . HIS A 1 89 ? -15.881 5.002 7.888 1.00 59.16 89 HIS A N 1
ATOM 722 C CA . HIS A 1 89 ? -14.649 4.624 7.214 1.00 59.16 89 HIS A CA 1
ATOM 723 C C . HIS A 1 89 ? -13.565 5.666 7.531 1.00 59.16 89 HIS A C 1
ATOM 725 O O . HIS A 1 89 ? -13.605 6.798 7.044 1.00 59.16 89 HIS A O 1
ATOM 731 N N . LEU A 1 90 ? -12.626 5.322 8.413 1.00 58.62 90 LEU A N 1
ATOM 732 C CA . LEU A 1 90 ? -11.386 6.077 8.540 1.00 58.62 90 LEU A CA 1
ATOM 733 C C . LEU A 1 90 ? -10.445 5.536 7.465 1.00 58.62 90 LEU A C 1
ATOM 735 O O . LEU A 1 90 ? -10.063 4.373 7.584 1.00 58.62 90 LEU A O 1
ATOM 739 N N . PRO A 1 91 ? -10.070 6.325 6.438 1.00 59.78 91 PRO A N 1
ATOM 740 C CA . PRO A 1 91 ? -9.009 5.899 5.540 1.00 59.78 91 PRO A CA 1
ATOM 741 C C . PRO A 1 91 ? -7.782 5.656 6.410 1.00 59.78 91 PRO A C 1
ATOM 743 O O . PRO A 1 91 ? -7.325 6.579 7.100 1.00 59.78 91 PRO A O 1
ATOM 746 N N . LYS A 1 92 ? -7.303 4.412 6.466 1.00 77.38 92 LYS A N 1
ATOM 747 C CA . LYS A 1 92 ? -6.130 4.141 7.280 1.00 77.38 92 LYS A CA 1
ATOM 748 C C . LYS A 1 92 ? -4.946 4.770 6.558 1.00 77.38 92 LYS A C 1
ATOM 750 O O . LYS A 1 92 ? -4.878 4.823 5.334 1.00 77.38 92 LYS A O 1
ATOM 755 N N . LYS A 1 93 ? -4.048 5.361 7.332 1.00 86.50 93 LYS A N 1
ATOM 756 C CA . LYS A 1 93 ? -2.823 5.957 6.816 1.00 86.50 93 LYS A CA 1
ATOM 757 C C . LYS A 1 93 ? -1.676 5.287 7.534 1.00 86.50 93 LYS A C 1
ATOM 759 O O . LYS A 1 93 ? -1.713 5.197 8.760 1.00 86.50 93 LYS A O 1
ATOM 764 N N . GLU A 1 94 ? -0.675 4.859 6.776 1.00 92.31 94 GLU A N 1
ATOM 765 C CA . GLU A 1 94 ? 0.527 4.226 7.309 1.00 92.31 94 GLU A CA 1
ATOM 766 C C . GLU A 1 94 ? 0.212 3.014 8.199 1.00 92.31 94 GLU A C 1
ATOM 768 O O . GLU A 1 94 ? 0.767 2.866 9.292 1.00 92.31 94 GLU A O 1
ATOM 773 N N . TYR A 1 95 ? -0.710 2.174 7.732 1.00 90.00 95 TYR A N 1
ATOM 774 C CA . TYR A 1 95 ? -1.235 1.033 8.464 1.00 90.00 95 TYR A CA 1
ATOM 775 C C . TYR A 1 95 ? -0.721 -0.279 7.884 1.00 90.00 95 TYR A C 1
ATOM 777 O O . TYR A 1 95 ? -0.847 -0.521 6.689 1.00 90.00 95 TYR A O 1
ATOM 785 N N . LEU A 1 96 ? -0.218 -1.138 8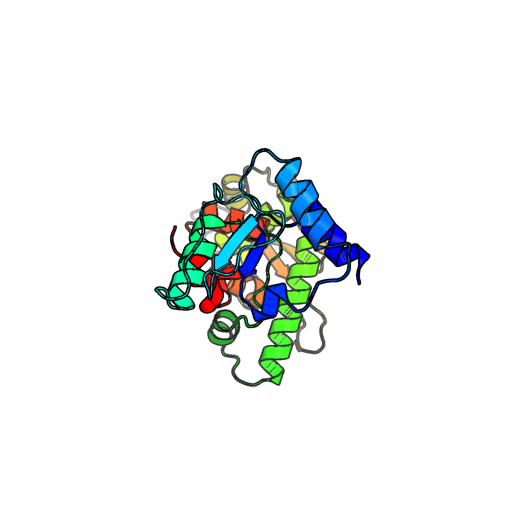.765 1.00 88.94 96 LEU A N 1
ATOM 786 C CA . LEU A 1 96 ? 0.126 -2.529 8.500 1.00 88.94 96 LEU A CA 1
ATOM 787 C C . LEU A 1 96 ? -0.649 -3.391 9.508 1.00 88.94 96 LEU A C 1
ATOM 789 O O . LEU A 1 96 ? -0.546 -3.118 10.711 1.00 88.94 96 LEU A O 1
ATOM 793 N N . PRO A 1 97 ? -1.447 -4.382 9.073 1.00 87.38 97 PRO A N 1
ATOM 794 C CA . PRO A 1 97 ? -2.077 -5.317 9.997 1.00 87.38 97 PRO A CA 1
ATOM 795 C C . PRO A 1 97 ? -1.026 -6.078 10.819 1.00 87.38 97 PRO A C 1
ATOM 797 O O . PRO A 1 97 ? 0.022 -6.434 10.282 1.00 87.38 97 PRO A O 1
ATOM 800 N N . PRO A 1 98 ? -1.296 -6.357 12.108 1.00 83.44 98 PRO A N 1
ATOM 801 C CA . PRO A 1 98 ? -0.366 -7.091 12.968 1.00 83.44 98 PRO A CA 1
ATOM 802 C C . PRO A 1 98 ? -0.125 -8.531 12.493 1.00 83.44 98 PRO A C 1
ATOM 804 O O . PRO A 1 98 ? 0.914 -9.103 12.801 1.00 83.44 98 PRO A O 1
ATOM 807 N N . GLU A 1 99 ? -1.070 -9.098 11.740 1.00 86.94 99 GLU A N 1
ATOM 808 C CA . GLU A 1 99 ? -0.982 -10.433 11.154 1.00 86.94 99 GLU A CA 1
ATOM 809 C C . GLU A 1 99 ? -1.413 -10.375 9.677 1.00 86.94 99 GLU A C 1
ATOM 811 O O . GLU A 1 99 ? -2.597 -10.525 9.381 1.00 86.94 99 GLU A O 1
ATOM 816 N N . PRO A 1 100 ? -0.490 -10.107 8.731 1.00 91.88 100 PRO A N 1
ATOM 817 C CA . PRO A 1 100 ? -0.788 -10.046 7.300 1.00 91.88 100 PRO A CA 1
ATOM 818 C C . PRO A 1 100 ? -0.898 -11.459 6.692 1.00 91.88 100 PRO A C 1
ATOM 820 O O . PRO A 1 100 ? -0.095 -11.866 5.854 1.00 91.88 100 PRO A O 1
ATOM 823 N N . ASN A 1 101 ? -1.884 -12.238 7.142 1.00 91.81 101 ASN A N 1
ATOM 824 C CA . ASN A 1 101 ? -2.061 -13.642 6.760 1.00 91.81 101 ASN A CA 1
ATOM 825 C C . ASN A 1 101 ? -2.278 -13.868 5.256 1.00 91.81 101 ASN A C 1
ATOM 827 O O . ASN A 1 101 ? -1.795 -14.872 4.733 1.00 91.81 101 ASN A O 1
ATOM 831 N N . LEU A 1 102 ? -2.935 -12.943 4.549 1.00 95.38 102 LEU A N 1
ATOM 832 C CA . LEU A 1 102 ? -3.103 -13.047 3.095 1.00 95.38 102 LEU A CA 1
ATOM 833 C C . LEU A 1 102 ? -1.768 -12.873 2.367 1.00 95.38 102 LEU A C 1
ATOM 835 O O . LEU A 1 102 ? -1.494 -13.599 1.417 1.00 95.38 102 LEU A O 1
ATOM 839 N N . LEU A 1 103 ? -0.905 -11.971 2.843 1.00 95.69 103 LEU A N 1
ATOM 840 C CA . LEU A 1 103 ? 0.436 -11.807 2.282 1.00 95.69 103 LEU A CA 1
ATOM 841 C C . LEU A 1 103 ? 1.275 -13.076 2.446 1.00 95.69 103 LEU A C 1
ATOM 843 O O . LEU A 1 103 ? 1.893 -13.529 1.485 1.00 95.69 103 LEU A O 1
ATOM 847 N N . PHE A 1 104 ? 1.281 -13.664 3.645 1.00 94.94 104 PHE A N 1
ATOM 848 C CA . PHE A 1 104 ? 1.999 -14.917 3.895 1.00 94.94 104 PHE A CA 1
ATOM 849 C C . PHE A 1 104 ? 1.500 -16.043 2.991 1.00 94.94 104 PHE A C 1
ATOM 851 O O . PHE A 1 104 ? 2.300 -16.810 2.467 1.00 94.94 104 PHE A O 1
ATOM 858 N N . GLN A 1 105 ? 0.185 -16.109 2.776 1.00 95.75 105 GLN A N 1
ATOM 859 C CA . GLN A 1 105 ? -0.426 -17.097 1.899 1.00 95.75 105 GLN A CA 1
ATOM 860 C C . GLN A 1 105 ? -0.002 -16.920 0.435 1.00 95.75 105 GLN A C 1
ATOM 862 O O . GLN A 1 105 ? 0.313 -17.913 -0.213 1.00 95.75 105 GLN A O 1
ATOM 867 N N . VAL A 1 106 ? 0.004 -15.691 -0.096 1.00 95.94 106 VAL A N 1
ATOM 868 C CA . VAL A 1 106 ? 0.389 -15.444 -1.500 1.00 95.94 106 VAL A CA 1
ATOM 869 C C . VAL A 1 106 ? 1.876 -15.718 -1.731 1.00 95.94 106 VAL A C 1
ATOM 871 O O . VAL A 1 106 ? 2.237 -16.277 -2.762 1.00 95.94 106 VAL A O 1
ATOM 874 N N . LEU A 1 107 ? 2.726 -15.402 -0.751 1.00 93.94 107 LEU A N 1
ATOM 875 C CA . LEU A 1 107 ? 4.160 -15.707 -0.799 1.00 93.94 107 LEU A CA 1
ATOM 876 C C . LEU A 1 107 ? 4.494 -17.176 -0.473 1.00 93.94 107 LEU A C 1
ATOM 878 O O . LEU A 1 107 ? 5.671 -17.525 -0.447 1.00 93.94 107 LEU A O 1
ATOM 882 N N . ASP A 1 108 ? 3.489 -18.022 -0.219 1.00 95.38 108 ASP A N 1
ATOM 883 C CA . ASP A 1 108 ? 3.636 -19.439 0.149 1.00 95.38 108 ASP A CA 1
ATOM 884 C C . ASP A 1 108 ? 4.543 -19.664 1.381 1.00 95.38 108 ASP A C 1
ATOM 886 O O . ASP A 1 108 ? 5.392 -20.553 1.421 1.00 95.38 108 ASP A O 1
ATOM 890 N N . VAL A 1 109 ? 4.374 -18.824 2.414 1.00 92.88 109 VAL A N 1
ATOM 891 C CA . VAL A 1 109 ? 5.153 -18.865 3.662 1.00 92.88 109 VAL A CA 1
ATOM 892 C C . VAL A 1 109 ? 4.284 -19.310 4.839 1.00 92.88 109 VAL A C 1
ATOM 894 O O . VAL A 1 109 ? 3.431 -18.575 5.339 1.00 92.88 109 VAL A O 1
ATOM 897 N N . ASP A 1 110 ? 4.533 -20.516 5.341 1.00 90.50 110 ASP A N 1
ATOM 898 C CA . ASP A 1 110 ? 3.739 -21.152 6.397 1.00 90.50 110 ASP A CA 1
ATOM 899 C C . ASP A 1 110 ? 4.452 -21.229 7.760 1.00 90.50 110 ASP A C 1
ATOM 901 O O . ASP A 1 110 ? 3.805 -21.149 8.813 1.00 90.50 110 ASP A O 1
ATOM 905 N N . ASN A 1 111 ? 5.778 -21.345 7.754 1.00 92.94 111 ASN A N 1
ATOM 906 C CA . ASN A 1 111 ? 6.607 -21.462 8.946 1.00 92.94 111 ASN A CA 1
ATOM 907 C C . ASN A 1 111 ? 6.834 -20.106 9.642 1.00 92.94 111 ASN A C 1
ATOM 909 O O . ASN A 1 111 ? 6.883 -19.052 9.011 1.00 92.94 111 A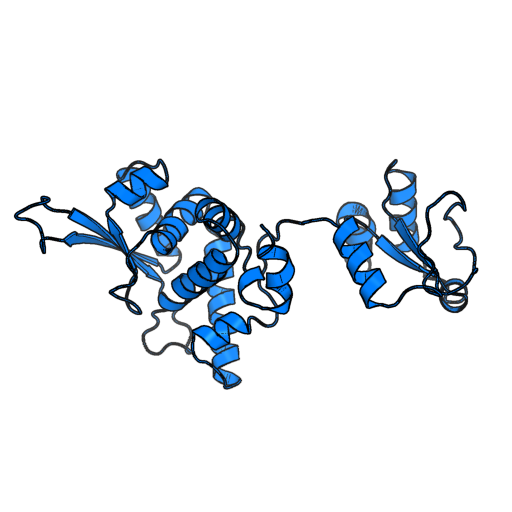SN A O 1
ATOM 913 N N . G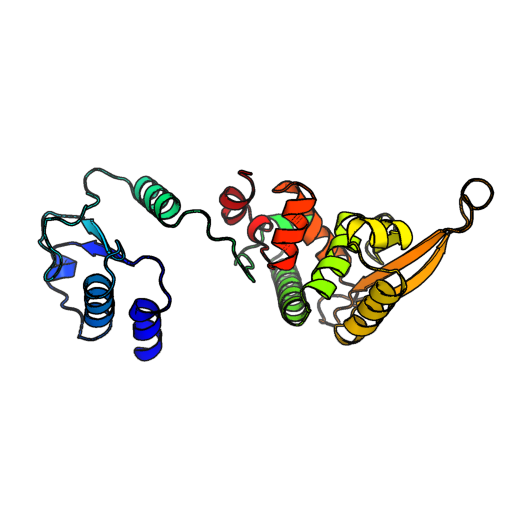LU A 1 112 ? 6.978 -20.140 10.968 1.00 88.31 112 GLU A N 1
ATOM 914 C CA . GLU A 1 112 ? 7.052 -18.931 11.802 1.00 88.31 112 GLU A CA 1
ATOM 915 C C . GLU A 1 112 ? 8.278 -18.056 11.504 1.00 88.31 112 GLU A C 1
ATOM 917 O O . GLU A 1 112 ? 8.166 -16.832 11.497 1.00 88.31 112 GLU A O 1
ATOM 922 N N . GLU A 1 113 ? 9.433 -18.661 11.216 1.00 88.25 113 GLU A N 1
ATOM 923 C CA . GLU A 1 113 ? 10.660 -17.932 10.871 1.00 88.25 113 GLU A CA 1
ATOM 924 C C . GLU A 1 113 ? 10.487 -17.145 9.565 1.00 88.25 113 GLU A C 1
ATOM 926 O O . GLU A 1 113 ? 10.752 -15.944 9.519 1.00 88.25 113 GLU A O 1
ATOM 931 N N . GLY A 1 114 ? 9.930 -17.790 8.537 1.00 88.69 114 GLY A N 1
ATOM 932 C CA . GLY A 1 114 ? 9.586 -17.157 7.270 1.00 88.69 114 GLY A CA 1
ATOM 933 C C . GLY A 1 114 ? 8.571 -16.029 7.436 1.00 88.69 114 GLY A C 1
ATOM 934 O O . GLY A 1 114 ? 8.772 -14.940 6.902 1.00 88.69 114 GLY A O 1
ATOM 935 N N . LYS A 1 115 ? 7.498 -16.246 8.209 1.00 89.44 115 LYS A N 1
ATOM 936 C CA . LYS A 1 115 ? 6.487 -15.207 8.478 1.00 89.44 115 LYS A CA 1
ATOM 937 C C . LYS A 1 115 ? 7.093 -13.995 9.176 1.00 89.44 115 LYS A C 1
ATOM 939 O O . LYS A 1 115 ? 6.779 -12.862 8.815 1.00 89.44 115 LYS A O 1
ATOM 944 N N . MET A 1 116 ? 7.975 -14.217 10.153 1.00 86.56 116 MET A N 1
ATOM 945 C CA . MET A 1 116 ? 8.712 -13.143 10.820 1.00 86.56 116 MET A CA 1
ATOM 946 C C . MET A 1 116 ? 9.606 -12.375 9.841 1.00 86.56 116 MET A C 1
ATOM 948 O O . MET A 1 116 ? 9.606 -11.144 9.876 1.00 86.56 116 MET A O 1
ATOM 952 N N . GLY A 1 117 ? 10.316 -13.079 8.956 1.00 87.88 117 GLY A N 1
ATOM 953 C CA . GLY A 1 117 ? 11.146 -12.475 7.913 1.00 87.88 117 GLY A CA 1
ATOM 954 C C . GLY A 1 117 ? 10.340 -11.613 6.942 1.00 87.88 117 GLY A C 1
ATOM 955 O O . GLY A 1 117 ? 10.634 -10.431 6.771 1.00 87.88 117 GLY A O 1
ATOM 956 N N . VAL A 1 118 ? 9.241 -12.147 6.399 1.00 91.56 118 VAL A N 1
ATOM 957 C CA . VAL A 1 118 ? 8.317 -11.388 5.538 1.00 91.56 118 VAL A CA 1
ATOM 958 C C . VAL A 1 118 ? 7.747 -10.177 6.280 1.00 91.56 118 VAL A C 1
ATOM 960 O O . VAL A 1 118 ? 7.723 -9.074 5.738 1.00 91.56 118 VAL A O 1
ATOM 963 N N . TYR A 1 119 ? 7.321 -10.338 7.535 1.00 89.50 119 TYR A N 1
ATOM 964 C CA . TYR A 1 119 ? 6.792 -9.226 8.325 1.00 89.50 119 TYR A CA 1
ATOM 965 C C . TYR A 1 119 ? 7.842 -8.129 8.571 1.00 89.50 119 TYR A C 1
ATOM 967 O O . TYR A 1 119 ? 7.509 -6.940 8.518 1.00 89.50 119 TYR A O 1
ATOM 975 N N . SER A 1 120 ? 9.105 -8.503 8.812 1.00 87.19 120 SER A N 1
ATOM 976 C CA . SER A 1 120 ? 10.237 -7.566 8.894 1.00 87.19 120 SER A CA 1
ATOM 977 C C . SER A 1 120 ? 10.383 -6.783 7.588 1.00 87.19 120 SER A C 1
ATOM 979 O O . SER A 1 120 ? 10.350 -5.551 7.588 1.00 87.19 120 SER A O 1
ATOM 981 N N . LEU A 1 121 ? 10.390 -7.498 6.462 1.00 92.25 121 LEU A N 1
ATOM 982 C CA . LEU A 1 121 ? 10.567 -6.937 5.127 1.00 92.25 121 LEU A CA 1
ATOM 983 C C . LEU A 1 121 ? 9.458 -5.934 4.754 1.00 92.25 121 LEU A C 1
ATOM 985 O O . LEU A 1 121 ? 9.739 -4.853 4.232 1.00 92.25 121 LEU A O 1
ATOM 989 N N . VAL A 1 122 ? 8.196 -6.233 5.093 1.00 93.50 122 VAL A N 1
ATOM 990 C CA . VAL A 1 122 ? 7.062 -5.304 4.904 1.00 93.50 122 VAL A CA 1
ATOM 991 C C . VAL A 1 122 ? 7.197 -4.067 5.781 1.00 93.50 122 VAL A C 1
ATOM 993 O O . VAL A 1 122 ? 6.898 -2.957 5.337 1.00 93.50 122 VAL A O 1
ATOM 996 N N . ASN A 1 123 ? 7.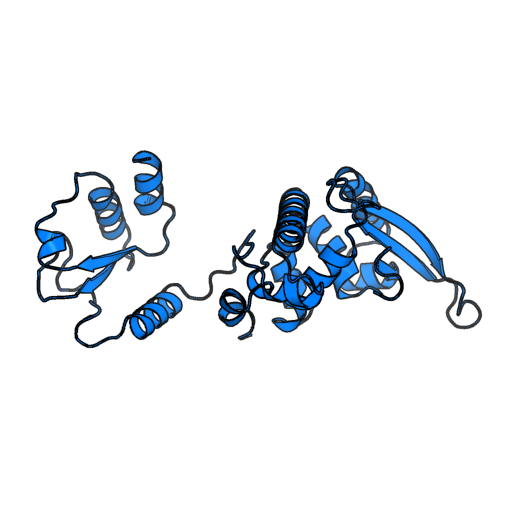645 -4.225 7.027 1.00 92.25 123 ASN A N 1
ATOM 997 C CA . ASN A 1 123 ? 7.882 -3.085 7.908 1.00 92.25 123 ASN A CA 1
ATOM 998 C C . ASN A 1 123 ? 8.992 -2.179 7.378 1.00 92.25 123 ASN A C 1
ATOM 1000 O O . ASN A 1 123 ? 8.862 -0.953 7.453 1.00 92.25 123 ASN A O 1
ATOM 1004 N N . ASP A 1 124 ? 10.058 -2.754 6.836 1.00 91.38 124 ASP A N 1
ATOM 1005 C CA . ASP A 1 124 ? 11.133 -1.996 6.209 1.00 91.38 124 ASP A CA 1
ATOM 1006 C C . ASP A 1 124 ? 10.650 -1.261 4.968 1.00 91.38 124 ASP A C 1
ATOM 1008 O O . ASP A 1 124 ? 10.893 -0.057 4.841 1.00 91.38 124 ASP A O 1
ATOM 1012 N N . PHE A 1 125 ? 9.878 -1.927 4.107 1.00 96.06 125 PHE A N 1
ATOM 1013 C CA . PHE A 1 125 ? 9.253 -1.267 2.968 1.00 96.06 125 PHE A CA 1
ATOM 1014 C C . PHE A 1 125 ? 8.348 -0.112 3.420 1.00 96.06 125 PHE A C 1
ATOM 1016 O O . PHE A 1 125 ? 8.470 1.004 2.915 1.00 96.06 125 PHE A O 1
ATOM 1023 N N . LEU A 1 126 ? 7.503 -0.322 4.436 1.00 94.75 126 LEU A N 1
ATOM 1024 C CA . LEU A 1 126 ? 6.645 0.723 4.997 1.00 94.75 126 LEU A CA 1
ATOM 1025 C C . LEU A 1 126 ? 7.471 1.909 5.525 1.00 94.75 126 LEU A C 1
ATOM 1027 O O . LEU A 1 126 ? 7.134 3.064 5.263 1.00 94.75 126 LEU A O 1
ATOM 1031 N N . ARG A 1 127 ? 8.565 1.657 6.255 1.00 92.00 127 ARG A N 1
ATOM 1032 C CA . ARG A 1 127 ? 9.479 2.705 6.752 1.00 92.00 127 ARG A CA 1
ATOM 1033 C C . ARG A 1 127 ? 10.139 3.473 5.612 1.00 92.00 127 ARG A C 1
ATOM 1035 O O . ARG A 1 127 ? 10.297 4.690 5.725 1.00 92.00 127 ARG A O 1
ATOM 1042 N N . THR A 1 128 ? 10.510 2.779 4.545 1.00 95.38 128 THR A N 1
ATOM 1043 C CA . THR A 1 128 ? 11.095 3.357 3.336 1.00 95.38 128 THR A CA 1
ATOM 1044 C C . THR A 1 128 ? 10.080 4.233 2.608 1.00 95.38 128 THR A C 1
ATOM 1046 O O . THR A 1 128 ? 10.332 5.419 2.394 1.00 95.38 128 THR A O 1
ATOM 1049 N N . ALA A 1 129 ? 8.885 3.713 2.337 1.00 97.19 129 ALA A N 1
ATOM 1050 C CA . ALA A 1 129 ? 7.823 4.430 1.641 1.00 97.19 129 ALA A CA 1
ATOM 1051 C C . ALA A 1 129 ? 7.283 5.633 2.440 1.00 97.19 129 ALA A C 1
ATOM 1053 O O . ALA A 1 129 ? 6.873 6.634 1.855 1.00 97.19 129 ALA A O 1
ATOM 1054 N N . LYS A 1 130 ? 7.343 5.610 3.780 1.00 95.88 130 LYS A N 1
ATOM 1055 C CA . LYS A 1 130 ? 7.027 6.780 4.629 1.00 95.88 130 LYS A CA 1
ATOM 1056 C C . LYS A 1 130 ? 7.944 7.984 4.387 1.00 95.88 130 LYS A C 1
ATOM 1058 O O . LYS A 1 130 ? 7.554 9.104 4.707 1.00 95.88 130 LYS A O 1
ATOM 1063 N N . ARG A 1 131 ? 9.158 7.772 3.868 1.00 96.00 131 ARG A N 1
ATOM 1064 C CA . ARG A 1 131 ? 10.126 8.844 3.564 1.00 96.00 131 ARG A CA 1
ATOM 1065 C C . ARG A 1 131 ? 9.914 9.456 2.182 1.00 96.00 131 ARG A C 1
ATOM 1067 O O . ARG A 1 131 ? 10.512 10.488 1.896 1.00 96.00 131 ARG A O 1
ATOM 1074 N N . MET A 1 132 ? 9.077 8.835 1.356 1.00 97.69 132 MET A N 1
ATOM 1075 C CA . MET A 1 132 ? 8.754 9.317 0.022 1.00 97.69 132 MET A CA 1
ATOM 1076 C C . MET A 1 132 ? 7.727 10.447 0.071 1.00 97.69 132 MET A C 1
ATOM 1078 O O . MET A 1 132 ? 6.778 10.442 0.860 1.00 97.69 132 MET A O 1
ATOM 1082 N N . THR A 1 133 ? 7.894 11.397 -0.836 1.00 97.50 133 THR A N 1
ATOM 1083 C CA . THR A 1 133 ? 6.878 12.374 -1.216 1.00 97.50 133 THR A CA 1
ATOM 1084 C C . THR A 1 133 ? 5.686 11.691 -1.890 1.00 97.50 133 THR A C 1
ATOM 1086 O O . THR A 1 133 ? 5.777 10.573 -2.394 1.00 97.50 133 THR A O 1
ATOM 1089 N N . GLU A 1 134 ? 4.548 12.382 -1.951 1.00 97.00 134 GLU A N 1
ATOM 1090 C CA . GLU A 1 134 ? 3.355 11.852 -2.626 1.00 97.00 134 GLU A CA 1
ATOM 1091 C C . GLU A 1 134 ? 3.581 11.622 -4.129 1.00 97.00 134 GLU A C 1
ATOM 1093 O O . GLU A 1 134 ? 3.043 10.672 -4.690 1.00 97.00 134 GLU A O 1
ATOM 1098 N N . ASP A 1 135 ? 4.418 12.436 -4.781 1.00 98.19 135 ASP A N 1
ATOM 1099 C CA . ASP A 1 135 ? 4.766 12.230 -6.189 1.00 98.19 135 ASP A CA 1
ATOM 1100 C C . ASP A 1 135 ? 5.637 10.985 -6.392 1.00 98.19 135 ASP A C 1
ATOM 1102 O O . ASP A 1 135 ? 5.416 10.241 -7.348 1.00 98.19 135 ASP A O 1
ATOM 1106 N N . GLU A 1 136 ? 6.607 10.746 -5.502 1.00 98.44 136 GLU A N 1
ATOM 1107 C CA . GLU A 1 136 ? 7.451 9.545 -5.523 1.00 98.44 136 GLU A CA 1
ATOM 1108 C C . GLU A 1 136 ? 6.610 8.287 -5.311 1.00 98.44 136 GLU A C 1
ATOM 1110 O O . GLU A 1 136 ? 6.703 7.363 -6.115 1.00 98.44 136 GLU A O 1
ATOM 1115 N N . LYS A 1 137 ? 5.717 8.280 -4.309 1.00 98.44 137 LYS A N 1
ATOM 1116 C CA . LYS A 1 137 ? 4.780 7.166 -4.092 1.00 98.44 137 LYS A CA 1
ATOM 1117 C C . LYS A 1 137 ? 3.874 6.952 -5.297 1.00 98.44 137 LYS A C 1
ATOM 1119 O O . LYS A 1 137 ? 3.743 5.826 -5.762 1.00 98.44 137 LYS A O 1
ATOM 1124 N N . LYS A 1 138 ? 3.277 8.021 -5.840 1.00 98.25 138 LYS A N 1
ATOM 1125 C CA . LYS A 1 138 ? 2.388 7.921 -7.004 1.00 98.25 138 LYS A CA 1
ATOM 1126 C C . LYS A 1 138 ? 3.120 7.324 -8.202 1.00 98.25 138 LYS A C 1
ATOM 1128 O O . LYS A 1 138 ? 2.567 6.452 -8.866 1.00 98.25 138 LYS A O 1
ATOM 1133 N N . ALA A 1 139 ? 4.337 7.786 -8.487 1.00 98.31 139 ALA A N 1
ATOM 1134 C CA . ALA A 1 139 ? 5.146 7.252 -9.576 1.00 98.31 139 ALA A CA 1
ATOM 1135 C C . ALA A 1 139 ? 5.516 5.784 -9.331 1.00 98.31 139 ALA A C 1
ATOM 1137 O O . ALA A 1 139 ? 5.292 4.964 -10.215 1.00 98.31 139 ALA A O 1
ATOM 1138 N N . LEU A 1 140 ? 6.012 5.457 -8.133 1.00 98.38 140 LEU A N 1
ATOM 1139 C CA . LEU A 1 140 ? 6.407 4.105 -7.749 1.00 98.38 140 LEU A CA 1
ATOM 1140 C C . LEU A 1 140 ? 5.238 3.126 -7.849 1.00 98.38 140 LEU A C 1
ATOM 1142 O O . LEU A 1 140 ? 5.314 2.159 -8.595 1.00 98.38 140 LEU A O 1
ATOM 1146 N N . PHE A 1 141 ? 4.133 3.386 -7.154 1.00 98.38 141 PHE A N 1
ATOM 1147 C CA . PHE A 1 141 ? 2.990 2.477 -7.165 1.00 98.38 141 PHE A CA 1
ATOM 1148 C C . PHE A 1 141 ? 2.337 2.391 -8.545 1.00 98.38 141 PHE A C 1
ATOM 1150 O O . PHE A 1 141 ? 1.839 1.335 -8.902 1.00 98.38 141 PHE A O 1
ATOM 1157 N N . SER A 1 142 ? 2.412 3.435 -9.378 1.00 98.06 142 SER A N 1
ATOM 1158 C CA . SER A 1 142 ? 1.974 3.321 -10.777 1.00 98.06 142 SER A CA 1
ATOM 1159 C C . SER A 1 142 ? 2.852 2.369 -11.600 1.00 98.06 142 SER A C 1
ATOM 1161 O O . SER A 1 142 ? 2.354 1.773 -12.550 1.00 98.06 142 SER A O 1
ATOM 1163 N N . VAL A 1 143 ? 4.138 2.205 -11.261 1.00 97.81 143 VAL A N 1
ATOM 1164 C CA . VAL A 1 143 ? 4.989 1.180 -11.889 1.00 97.81 143 VAL A CA 1
ATOM 1165 C C . VAL A 1 143 ? 4.489 -0.215 -11.526 1.00 97.81 143 VAL A C 1
ATOM 1167 O O . VAL A 1 143 ? 4.327 -1.021 -12.427 1.00 97.81 143 VAL A O 1
ATOM 1170 N N . PHE A 1 144 ? 4.193 -0.491 -10.255 1.00 97.56 144 PHE A N 1
ATOM 1171 C CA . PHE A 1 144 ? 3.740 -1.821 -9.821 1.00 97.56 144 PHE A CA 1
ATOM 1172 C C . PHE A 1 144 ? 2.299 -2.138 -10.254 1.00 97.56 144 PHE A C 1
ATOM 1174 O O . PHE A 1 144 ? 2.017 -3.238 -10.698 1.00 97.56 144 PHE A O 1
ATOM 1181 N N . ILE A 1 145 ? 1.393 -1.158 -10.221 1.00 96.44 145 ILE A N 1
ATOM 1182 C CA . ILE A 1 145 ? -0.022 -1.348 -10.586 1.00 96.44 145 ILE A CA 1
ATOM 1183 C C . ILE A 1 145 ? -0.222 -1.549 -12.095 1.00 96.44 145 ILE A C 1
ATOM 1185 O O . ILE A 1 145 ? -1.104 -2.303 -12.495 1.00 96.44 145 ILE A O 1
ATOM 1189 N N . TYR A 1 146 ? 0.558 -0.857 -12.934 1.00 96.06 146 TYR A N 1
ATOM 1190 C CA . TYR A 1 146 ? 0.364 -0.843 -14.395 1.00 96.06 146 TYR A CA 1
ATOM 1191 C C . TYR A 1 146 ? 1.549 -1.416 -15.186 1.00 96.06 146 TYR A C 1
ATOM 1193 O O . TYR A 1 146 ? 1.546 -1.385 -16.422 1.00 96.06 146 TYR A O 1
ATOM 1201 N N . GLY A 1 147 ? 2.598 -1.854 -14.494 1.00 94.75 147 GLY A N 1
ATOM 1202 C CA . GLY A 1 147 ? 3.788 -2.444 -15.090 1.00 94.75 147 GLY A CA 1
ATOM 1203 C C . GLY A 1 147 ? 3.607 -3.914 -15.432 1.00 94.75 147 GLY A C 1
ATOM 1204 O O . GLY A 1 147 ? 2.564 -4.522 -15.212 1.00 94.75 147 GLY A O 1
ATOM 1205 N N . CYS A 1 148 ? 4.646 -4.479 -16.029 1.00 94.19 148 CYS A N 1
ATOM 1206 C CA . CYS A 1 148 ? 4.717 -5.888 -16.365 1.00 94.19 148 CYS A CA 1
ATOM 1207 C C . CYS A 1 148 ? 5.475 -6.644 -15.269 1.00 94.19 148 CYS A C 1
ATOM 1209 O O . CYS A 1 148 ? 6.638 -6.337 -15.004 1.00 94.19 148 CYS A O 1
ATOM 1211 N N . ALA A 1 149 ? 4.826 -7.666 -14.711 1.00 93.81 149 ALA A N 1
ATOM 1212 C CA . ALA A 1 149 ? 5.377 -8.604 -13.733 1.00 93.81 149 ALA A CA 1
ATOM 1213 C C . ALA A 1 149 ? 6.134 -9.796 -14.360 1.00 93.81 149 ALA A C 1
ATOM 1215 O O . ALA A 1 149 ? 6.529 -10.729 -13.670 1.00 93.81 149 ALA A O 1
ATOM 1216 N N . GLY A 1 150 ? 6.344 -9.796 -15.683 1.00 91.00 150 GLY A N 1
ATOM 1217 C CA . GLY A 1 150 ? 6.923 -10.934 -16.412 1.00 91.00 150 GLY A CA 1
ATOM 1218 C C . GLY A 1 15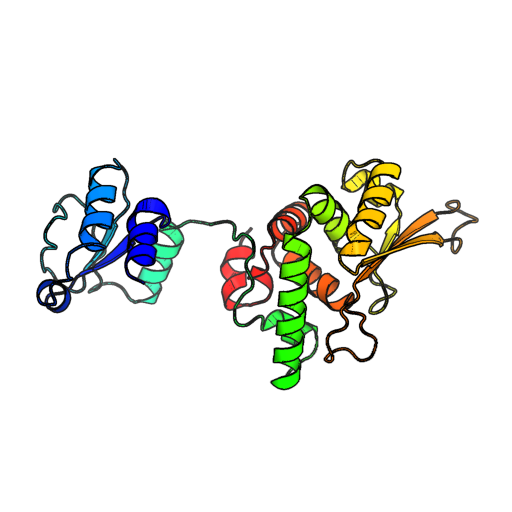0 ? 8.394 -11.249 -16.099 1.00 91.00 150 GLY A C 1
ATOM 1219 O O . GLY A 1 150 ? 8.879 -12.290 -16.530 1.00 91.00 150 GLY A O 1
ATOM 1220 N N . GLU A 1 151 ? 9.087 -10.365 -15.377 1.00 92.69 151 GLU A N 1
ATOM 1221 C CA . GLU A 1 151 ? 10.479 -10.525 -14.921 1.00 92.69 151 GLU A CA 1
ATOM 1222 C C . GLU A 1 151 ? 10.587 -10.505 -13.388 1.00 92.69 151 GLU A C 1
ATOM 1224 O O . GLU A 1 151 ? 11.612 -10.109 -12.838 1.00 92.69 151 GLU A O 1
ATOM 1229 N N . LEU A 1 152 ? 9.516 -10.875 -12.684 1.00 93.31 152 LEU A N 1
ATOM 1230 C CA . LEU A 1 152 ? 9.603 -11.151 -11.255 1.00 93.31 152 LEU A CA 1
ATOM 1231 C C . LEU A 1 152 ? 10.318 -12.489 -10.997 1.00 93.31 152 LEU A C 1
ATOM 1233 O O . LEU A 1 152 ? 10.121 -13.435 -11.768 1.00 93.31 152 LEU A O 1
ATOM 1237 N N . PRO A 1 153 ? 11.053 -12.607 -9.871 1.00 93.06 153 PRO A N 1
ATOM 1238 C CA . PRO A 1 153 ? 11.168 -11.640 -8.768 1.00 93.06 153 PRO A CA 1
ATOM 1239 C C . PRO A 1 153 ? 12.155 -10.485 -9.007 1.00 93.06 153 PRO A C 1
ATOM 1241 O O . PRO A 1 153 ? 12.262 -9.601 -8.162 1.00 93.06 153 PRO A O 1
ATOM 1244 N N . GLU A 1 154 ? 12.876 -10.468 -10.124 1.00 94.06 154 GLU A N 1
ATOM 1245 C CA . GLU A 1 154 ? 14.018 -9.584 -10.332 1.00 94.06 154 GLU A CA 1
ATOM 1246 C C . GLU A 1 154 ? 13.620 -8.110 -10.465 1.00 94.06 154 GLU A C 1
ATOM 1248 O O . GLU A 1 154 ? 14.287 -7.242 -9.895 1.00 94.06 154 GLU A O 1
ATOM 1253 N N . ASN A 1 155 ? 12.571 -7.801 -11.233 1.00 96.50 155 ASN A N 1
ATOM 1254 C CA . ASN A 1 155 ? 12.126 -6.426 -11.456 1.00 96.50 155 ASN A CA 1
ATOM 1255 C C . ASN A 1 155 ? 10.673 -6.319 -11.949 1.00 96.50 155 ASN A C 1
ATOM 1257 O O . ASN A 1 155 ? 10.088 -7.272 -12.456 1.00 96.50 155 ASN A O 1
ATOM 1261 N N . ILE A 1 156 ? 10.139 -5.098 -11.880 1.00 97.00 156 ILE A N 1
ATOM 1262 C CA . ILE A 1 156 ? 8.976 -4.666 -12.659 1.00 97.00 156 ILE A CA 1
ATOM 1263 C C . ILE A 1 156 ? 9.442 -3.681 -13.724 1.00 97.00 156 ILE A C 1
ATOM 1265 O O . ILE A 1 156 ? 10.289 -2.819 -13.471 1.00 97.00 156 ILE A O 1
ATOM 1269 N N . HIS A 1 157 ? 8.846 -3.747 -14.912 1.00 95.56 157 HIS A N 1
ATOM 1270 C CA . HIS A 1 157 ? 9.131 -2.785 -15.969 1.00 95.56 157 HIS A CA 1
ATOM 1271 C C . HIS A 1 157 ? 7.871 -2.243 -16.640 1.00 95.56 157 HIS A C 1
ATOM 1273 O O . HIS A 1 157 ? 6.884 -2.944 -16.852 1.00 95.56 157 HIS A O 1
ATOM 1279 N N . ILE A 1 158 ? 7.907 -0.966 -17.017 1.00 95.50 158 ILE A N 1
ATOM 1280 C CA . ILE A 1 158 ? 6.784 -0.275 -17.655 1.00 95.50 158 ILE A CA 1
ATOM 1281 C C . ILE A 1 158 ? 7.270 0.657 -18.759 1.00 95.50 158 ILE A C 1
ATOM 1283 O O . ILE A 1 158 ? 8.316 1.293 -18.653 1.00 95.50 158 ILE A O 1
ATOM 1287 N N . ASN A 1 159 ? 6.489 0.788 -19.830 1.00 95.06 159 ASN A N 1
ATOM 1288 C CA . ASN A 1 159 ? 6.777 1.776 -20.862 1.00 95.06 159 ASN A CA 1
ATOM 1289 C C . ASN A 1 159 ? 6.708 3.197 -20.278 1.00 95.06 159 ASN A C 1
ATOM 1291 O O . ASN A 1 159 ? 5.668 3.606 -19.755 1.00 95.06 159 ASN A O 1
ATOM 1295 N N . ILE A 1 160 ? 7.775 3.986 -20.420 1.00 95.62 160 ILE A N 1
ATOM 1296 C CA . ILE A 1 160 ? 7.849 5.297 -19.759 1.00 95.62 160 ILE A CA 1
ATOM 1297 C C . ILE A 1 160 ? 6.814 6.304 -20.291 1.00 95.62 160 ILE A C 1
ATOM 1299 O O . ILE A 1 160 ? 6.356 7.172 -19.549 1.00 95.62 160 ILE A O 1
ATOM 1303 N N . ASN A 1 161 ? 6.376 6.173 -21.550 1.00 94.44 161 ASN A N 1
ATOM 1304 C CA . ASN A 1 161 ? 5.293 7.002 -22.093 1.00 94.44 161 ASN A CA 1
ATOM 1305 C C . ASN A 1 161 ? 3.936 6.642 -21.490 1.00 94.44 161 ASN A C 1
ATOM 1307 O O . ASN A 1 161 ? 3.114 7.530 -21.257 1.00 94.44 161 ASN A O 1
ATOM 1311 N N . LEU A 1 162 ? 3.695 5.351 -21.244 1.00 95.12 162 LEU A N 1
ATOM 1312 C CA . LEU A 1 162 ? 2.485 4.900 -20.565 1.00 95.12 162 LEU A CA 1
ATOM 1313 C C . LEU A 1 162 ? 2.461 5.430 -19.129 1.00 95.12 162 LEU A C 1
ATOM 1315 O O . LEU A 1 162 ? 1.481 6.061 -18.735 1.00 95.12 162 LEU A O 1
ATOM 1319 N N . LEU A 1 163 ? 3.567 5.277 -18.396 1.00 96.75 163 LEU A N 1
ATOM 1320 C CA . LEU A 1 163 ? 3.697 5.793 -17.034 1.00 96.75 163 LEU A CA 1
ATOM 1321 C C . LEU A 1 163 ? 3.486 7.314 -16.976 1.00 96.75 163 LEU A C 1
ATOM 1323 O O . LEU A 1 163 ? 2.746 7.806 -16.123 1.00 96.75 163 LEU A O 1
ATOM 1327 N N . ALA A 1 164 ? 4.071 8.066 -17.914 1.00 97.50 164 ALA A N 1
ATOM 1328 C CA . ALA A 1 164 ? 3.867 9.512 -18.042 1.00 97.50 164 ALA A CA 1
ATOM 1329 C C . ALA A 1 164 ? 2.386 9.873 -18.231 1.00 97.50 164 ALA A C 1
ATOM 1331 O O . ALA A 1 164 ? 1.877 10.803 -17.604 1.00 97.50 164 ALA A O 1
ATOM 1332 N N . ARG A 1 165 ? 1.671 9.107 -19.061 1.00 96.56 165 ARG A N 1
ATOM 1333 C CA . ARG A 1 165 ? 0.249 9.325 -19.336 1.00 96.56 165 ARG A CA 1
ATOM 1334 C C . ARG A 1 165 ? -0.641 9.036 -18.127 1.00 96.56 165 ARG A C 1
ATOM 1336 O O . ARG A 1 165 ? -1.559 9.810 -17.882 1.00 96.56 165 ARG A O 1
ATOM 1343 N N . ILE A 1 166 ? -0.371 7.956 -17.395 1.00 95.81 166 ILE A N 1
ATOM 1344 C CA . ILE A 1 166 ? -1.144 7.544 -16.211 1.00 95.81 166 ILE A CA 1
ATOM 1345 C C . ILE A 1 166 ? -0.912 8.518 -15.050 1.00 95.81 166 ILE A C 1
ATOM 1347 O O . ILE A 1 166 ? -1.850 8.996 -14.416 1.00 95.81 166 ILE A O 1
ATOM 1351 N N . THR A 1 167 ? 0.349 8.858 -14.786 1.00 96.81 167 THR A N 1
ATOM 1352 C CA . THR A 1 167 ? 0.713 9.721 -13.651 1.00 96.81 167 THR A CA 1
ATOM 1353 C C . THR A 1 167 ? 0.401 11.197 -13.899 1.00 96.81 167 THR A C 1
ATOM 1355 O O . THR A 1 167 ? 0.159 11.942 -12.941 1.00 96.81 167 THR A O 1
ATOM 1358 N N . GLY A 1 168 ? 0.406 11.620 -15.169 1.00 97.75 168 GLY A N 1
ATOM 1359 C CA . GLY A 1 168 ? 0.385 13.022 -15.588 1.00 97.75 168 GLY A CA 1
ATOM 1360 C C . GLY A 1 168 ? 1.755 13.707 -15.490 1.00 97.75 168 GLY A C 1
ATOM 1361 O O . GLY A 1 168 ? 1.844 14.929 -15.612 1.00 97.75 168 GLY A O 1
ATOM 1362 N N . PHE A 1 169 ? 2.828 12.954 -15.234 1.00 98.31 169 PHE A N 1
ATOM 1363 C CA . PHE A 1 169 ? 4.187 13.481 -15.120 1.00 98.31 169 PHE A CA 1
ATOM 1364 C C . PHE A 1 169 ? 4.913 13.443 -16.466 1.00 98.31 169 PHE A C 1
ATOM 1366 O O . PHE A 1 169 ? 4.697 12.557 -17.286 1.00 98.31 169 PHE A O 1
ATOM 1373 N N . SER A 1 170 ? 5.814 14.399 -16.703 1.00 97.81 170 SER A N 1
ATOM 1374 C CA . SER A 1 170 ? 6.718 14.310 -17.852 1.00 97.81 170 SER A CA 1
ATOM 1375 C C . SER A 1 170 ? 7.735 13.185 -17.643 1.00 97.81 170 SER A C 1
ATOM 1377 O O . SER A 1 170 ? 8.106 12.886 -16.507 1.00 97.81 170 SER A O 1
ATOM 1379 N N . GLN A 1 171 ? 8.258 12.611 -18.730 1.00 95.88 171 GLN A N 1
ATOM 1380 C CA . GLN A 1 171 ? 9.313 11.595 -18.634 1.00 95.88 171 GLN A CA 1
ATOM 1381 C C . GLN A 1 171 ? 10.527 12.097 -17.841 1.00 95.88 171 GLN A C 1
ATOM 1383 O O . GLN A 1 171 ? 11.029 11.394 -16.977 1.00 95.88 171 GLN A O 1
ATOM 1388 N N . SER A 1 172 ? 10.965 13.3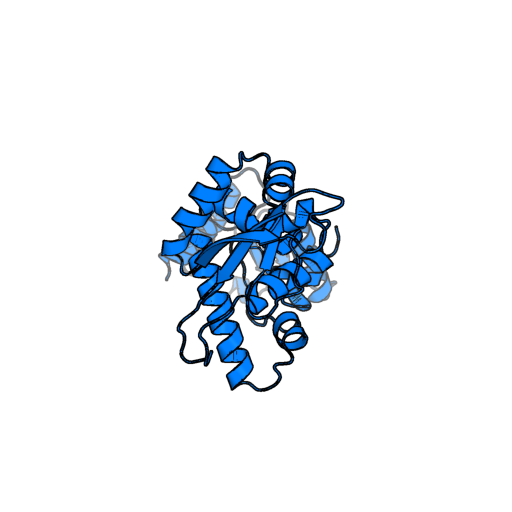41 -18.067 1.00 96.69 172 SER A N 1
ATOM 1389 C CA . SER A 1 172 ? 12.096 13.920 -17.330 1.00 96.69 172 SER A CA 1
ATOM 1390 C C . SER A 1 172 ? 11.832 14.009 -15.825 1.00 96.69 172 SER A C 1
ATOM 1392 O O . SER A 1 172 ? 12.755 13.847 -15.033 1.00 96.69 172 SER A O 1
ATOM 1394 N N . ARG A 1 173 ? 10.578 14.256 -15.418 1.00 98.12 173 ARG A N 1
ATOM 1395 C CA . ARG A 1 173 ? 10.186 14.239 -14.003 1.00 98.12 173 ARG A CA 1
ATOM 1396 C C . ARG A 1 173 ? 10.186 12.818 -13.450 1.00 98.12 173 ARG A C 1
ATOM 1398 O O . ARG A 1 173 ? 10.689 12.628 -12.352 1.00 98.12 173 ARG A O 1
ATOM 1405 N N . LEU A 1 174 ? 9.668 11.847 -14.203 1.00 98.12 174 LEU A N 1
ATOM 1406 C CA . LEU A 1 174 ? 9.689 10.436 -13.812 1.00 98.12 174 LEU A CA 1
ATOM 1407 C C . LEU A 1 174 ? 11.120 9.927 -13.633 1.00 98.12 174 LEU A C 1
ATOM 1409 O O . LEU A 1 174 ? 11.428 9.394 -12.581 1.00 98.12 174 LEU A O 1
ATOM 1413 N N . LEU A 1 175 ? 12.014 10.184 -14.589 1.00 96.69 175 LEU A N 1
ATOM 1414 C CA . LEU A 1 175 ? 13.425 9.795 -14.488 1.00 96.69 175 LEU A CA 1
ATOM 1415 C C . LEU A 1 175 ? 14.128 10.446 -13.297 1.00 96.69 175 LEU A C 1
ATOM 1417 O O . LEU A 1 175 ? 14.939 9.807 -12.633 1.00 96.69 175 LEU A O 1
ATOM 1421 N N . ARG A 1 176 ? 13.804 11.710 -13.006 1.00 97.50 176 ARG A N 1
ATOM 1422 C CA . ARG A 1 176 ? 14.308 12.380 -11.809 1.00 97.50 176 ARG A CA 1
ATOM 1423 C C . ARG A 1 176 ? 13.809 11.696 -10.536 1.00 97.50 176 ARG A C 1
ATOM 1425 O O . ARG A 1 176 ? 14.631 11.374 -9.695 1.00 97.50 176 ARG A O 1
ATOM 1432 N N . ILE A 1 177 ? 12.505 11.435 -10.427 1.00 97.88 177 ILE A N 1
ATOM 1433 C CA . ILE A 1 177 ? 11.913 10.709 -9.293 1.00 97.88 177 ILE A CA 1
ATOM 1434 C C . ILE A 1 177 ? 12.585 9.342 -9.119 1.00 97.88 177 ILE A C 1
ATOM 1436 O O . ILE A 1 177 ? 13.028 9.017 -8.025 1.00 97.88 177 ILE A O 1
ATOM 1440 N N . SER A 1 178 ? 12.721 8.571 -10.200 1.00 95.25 178 SER A N 1
ATOM 1441 C CA . SER A 1 178 ? 13.370 7.257 -10.199 1.00 95.25 178 SER A CA 1
ATOM 1442 C C . SER A 1 178 ? 14.831 7.327 -9.741 1.00 95.25 178 SER A C 1
ATOM 1444 O O . SER A 1 178 ? 15.284 6.460 -9.000 1.00 95.25 178 SER A O 1
ATOM 1446 N N . SER A 1 179 ? 15.554 8.386 -10.117 1.00 94.69 179 SER A N 1
ATOM 1447 C CA . SER A 1 179 ? 16.907 8.645 -9.619 1.00 94.69 179 SER A CA 1
ATOM 1448 C C . SER A 1 179 ? 16.920 9.057 -8.145 1.00 94.69 179 SER A C 1
ATOM 1450 O O . SER A 1 179 ? 17.822 8.646 -7.419 1.00 94.69 179 SER A O 1
ATOM 1452 N N . ASP A 1 180 ? 15.963 9.867 -7.693 1.00 95.38 180 ASP A N 1
ATOM 1453 C CA . ASP A 1 180 ? 15.908 10.388 -6.324 1.00 95.38 180 ASP A CA 1
ATOM 1454 C C . ASP A 1 180 ? 15.628 9.250 -5.319 1.00 95.38 180 ASP A C 1
ATOM 1456 O O . ASP A 1 180 ? 16.295 9.157 -4.285 1.00 95.38 180 ASP A O 1
ATOM 1460 N N . ILE A 1 181 ? 14.749 8.299 -5.663 1.00 95.94 181 ILE A N 1
ATOM 1461 C CA . ILE A 1 181 ? 14.434 7.141 -4.806 1.00 95.94 181 ILE A CA 1
ATOM 1462 C C . ILE A 1 181 ? 15.554 6.090 -4.730 1.00 95.94 181 ILE A C 1
ATOM 1464 O O . ILE A 1 181 ? 15.455 5.157 -3.936 1.00 95.94 181 ILE A O 1
ATOM 1468 N N . THR A 1 182 ? 16.659 6.237 -5.468 1.00 93.50 182 THR A N 1
ATOM 1469 C CA . THR A 1 182 ? 17.813 5.323 -5.331 1.00 93.50 182 THR A CA 1
ATOM 1470 C C . THR A 1 182 ? 18.441 5.363 -3.939 1.00 93.50 182 THR A C 1
ATOM 1472 O O . THR A 1 182 ? 18.929 4.352 -3.436 1.00 93.50 182 THR A O 1
ATOM 1475 N N . CYS A 1 183 ? 18.343 6.502 -3.243 1.00 93.00 183 CYS A N 1
ATOM 1476 C CA . CYS A 1 183 ? 18.769 6.614 -1.846 1.00 93.00 183 CYS A CA 1
ATOM 1477 C C . CYS A 1 183 ? 17.874 5.832 -0.862 1.00 93.00 183 CYS A C 1
ATOM 1479 O O . CYS A 1 183 ? 18.212 5.704 0.315 1.00 93.00 183 CYS A O 1
ATOM 1481 N N . LEU A 1 184 ? 16.750 5.300 -1.348 1.00 95.12 184 LEU A N 1
ATOM 1482 C CA . LEU A 1 184 ? 15.790 4.461 -0.635 1.00 95.12 184 LEU A CA 1
ATOM 1483 C C . LEU A 1 184 ? 15.897 2.983 -1.058 1.00 95.12 184 LEU A C 1
ATOM 1485 O O . LEU A 1 184 ? 14.945 2.224 -0.895 1.00 95.12 184 LEU A O 1
ATOM 1489 N N . GLN A 1 185 ? 17.065 2.588 -1.582 1.00 94.44 185 GLN A N 1
ATOM 1490 C CA . GLN A 1 185 ? 17.408 1.223 -2.008 1.00 94.44 185 GLN A CA 1
ATOM 1491 C C . GLN A 1 185 ? 16.613 0.711 -3.219 1.00 94.44 185 GLN A C 1
ATOM 1493 O O . GLN A 1 185 ? 16.548 -0.491 -3.468 1.00 94.44 185 GLN A O 1
ATOM 1498 N N . PHE A 1 186 ? 16.028 1.622 -3.995 1.00 97.12 186 PHE A N 1
ATOM 1499 C CA . PHE A 1 186 ? 15.507 1.290 -5.315 1.00 97.12 186 PHE A CA 1
ATOM 1500 C C . PHE A 1 186 ? 16.628 1.314 -6.343 1.00 97.12 186 PHE A C 1
ATOM 1502 O O . PHE A 1 186 ? 17.452 2.229 -6.362 1.00 97.12 186 PHE A O 1
ATOM 1509 N N . GLU A 1 187 ? 16.614 0.359 -7.256 1.00 96.19 187 GLU A N 1
ATOM 1510 C CA . GLU A 1 187 ? 17.381 0.452 -8.488 1.00 96.19 187 GLU A CA 1
ATOM 1511 C C . GLU A 1 187 ? 16.428 0.753 -9.635 1.00 96.19 187 GLU A C 1
ATOM 1513 O O . GLU A 1 187 ? 15.324 0.215 -9.720 1.00 96.19 187 GLU A O 1
ATOM 1518 N N . SER A 1 188 ? 16.836 1.664 -10.515 1.00 95.81 188 SER A N 1
ATOM 1519 C CA . SER A 1 188 ? 16.057 1.976 -11.703 1.00 95.81 188 SER A CA 1
ATOM 1520 C C . SER A 1 188 ? 16.944 2.354 -12.875 1.00 95.81 188 SER A C 1
ATOM 1522 O O . SER A 1 188 ? 17.984 2.997 -12.717 1.00 95.81 188 SER A O 1
ATOM 1524 N N . HIS A 1 189 ? 16.540 1.934 -14.068 1.00 95.19 189 HIS A N 1
ATOM 1525 C CA . HIS A 1 189 ? 17.227 2.270 -15.308 1.00 95.19 189 HIS A CA 1
ATOM 1526 C C . HIS A 1 189 ? 16.272 2.178 -16.500 1.00 95.19 189 HIS A C 1
ATOM 1528 O O . HIS A 1 189 ? 15.201 1.574 -16.425 1.00 95.19 189 HIS A O 1
ATOM 1534 N N . LEU A 1 190 ? 16.661 2.802 -17.613 1.00 94.69 190 LEU A N 1
ATOM 1535 C CA . LEU A 1 190 ? 15.963 2.649 -18.884 1.00 94.69 190 LEU A CA 1
ATOM 1536 C C . LEU A 1 190 ? 16.556 1.486 -19.673 1.00 94.69 190 LEU A C 1
ATOM 1538 O O . LEU A 1 190 ? 17.776 1.364 -19.797 1.00 94.69 190 LEU A O 1
ATOM 1542 N N . ARG A 1 191 ? 15.676 0.680 -20.257 1.00 90.94 191 ARG A N 1
ATOM 1543 C CA . ARG A 1 191 ? 16.006 -0.401 -21.181 1.00 90.94 191 ARG A CA 1
ATOM 1544 C C . ARG A 1 191 ? 15.233 -0.195 -22.480 1.00 90.94 191 ARG A C 1
ATOM 1546 O O . ARG A 1 191 ? 14.035 0.084 -22.450 1.00 90.94 191 ARG A O 1
ATOM 1553 N N . GLU A 1 192 ? 15.909 -0.316 -23.618 1.00 86.44 192 GLU A N 1
ATOM 1554 C CA . GLU A 1 192 ? 15.222 -0.388 -24.910 1.00 86.44 192 GLU A CA 1
ATOM 1555 C C . GLU A 1 192 ? 14.655 -1.801 -25.090 1.00 86.44 192 GLU A C 1
ATOM 1557 O O . GLU A 1 192 ? 15.389 -2.778 -24.973 1.00 86.44 192 GLU A O 1
ATOM 1562 N N . ASP A 1 193 ? 13.361 -1.896 -25.378 1.00 77.62 193 ASP A N 1
ATOM 1563 C CA . ASP A 1 193 ? 12.717 -3.122 -25.844 1.00 77.62 193 ASP A CA 1
ATOM 1564 C C . ASP A 1 193 ? 12.526 -3.042 -27.368 1.00 77.62 193 ASP A C 1
ATOM 1566 O O . ASP A 1 193 ? 11.874 -2.123 -27.894 1.00 77.62 193 ASP A O 1
ATOM 1570 N N . ASP A 1 194 ? 13.144 -3.990 -28.076 1.00 65.88 194 ASP A N 1
ATOM 1571 C CA . ASP A 1 194 ? 13.131 -4.127 -29.527 1.00 65.88 194 ASP A CA 1
ATOM 1572 C C . ASP A 1 194 ? 12.398 -5.384 -30.026 1.00 65.88 194 ASP A C 1
ATOM 1574 O O . ASP A 1 194 ? 12.307 -5.566 -31.246 1.00 65.88 194 ASP A O 1
ATOM 1578 N N . GLU A 1 195 ? 11.765 -6.178 -29.146 1.00 64.62 195 GLU A N 1
ATOM 1579 C CA . GLU A 1 195 ? 11.086 -7.434 -29.518 1.00 64.62 195 GLU A CA 1
ATOM 1580 C C . GLU A 1 195 ? 10.023 -7.221 -30.611 1.00 64.62 195 GLU A C 1
ATOM 1582 O O . GLU A 1 195 ? 9.774 -8.081 -31.457 1.00 64.62 195 GLU A O 1
ATOM 1587 N N . ASN A 1 196 ? 9.425 -6.025 -30.647 1.00 57.25 196 ASN A N 1
ATOM 1588 C CA . ASN A 1 196 ? 8.461 -5.595 -31.663 1.00 57.25 196 ASN A CA 1
ATOM 1589 C C . ASN A 1 196 ? 8.913 -4.357 -32.462 1.00 57.25 196 ASN A C 1
ATOM 1591 O O . ASN A 1 196 ? 8.083 -3.668 -33.072 1.00 57.25 196 ASN A O 1
ATOM 1595 N N . GLY A 1 197 ? 10.217 -4.065 -32.486 1.00 55.22 197 GLY A N 1
ATOM 1596 C CA . GLY A 1 197 ? 10.790 -2.838 -33.051 1.00 55.22 197 GLY A CA 1
ATOM 1597 C C . GLY A 1 197 ? 10.449 -2.601 -34.527 1.00 55.22 197 GLY A C 1
ATOM 1598 O O . GLY A 1 197 ? 10.327 -1.456 -34.961 1.00 55.22 197 GLY A O 1
ATOM 1599 N N . SER A 1 198 ? 10.189 -3.669 -35.287 1.00 55.75 198 SER A N 1
ATOM 1600 C CA . SER A 1 198 ? 9.771 -3.600 -36.696 1.00 55.75 198 SER A CA 1
ATOM 1601 C C . SER A 1 198 ? 8.334 -3.100 -36.912 1.00 55.75 198 SER A C 1
ATOM 1603 O O . SER A 1 198 ? 8.008 -2.653 -38.012 1.00 55.75 198 SER A O 1
ATOM 1605 N N . ARG A 1 199 ? 7.466 -3.164 -35.890 1.00 55.44 199 ARG A N 1
ATOM 1606 C CA . ARG A 1 199 ? 6.035 -2.812 -35.981 1.00 55.44 199 ARG A CA 1
ATOM 1607 C C . ARG A 1 199 ? 5.636 -1.601 -35.147 1.00 55.44 199 ARG A C 1
ATOM 1609 O O . ARG A 1 199 ? 4.768 -0.848 -35.575 1.00 55.44 199 ARG A O 1
ATOM 1616 N N . LEU A 1 200 ? 6.221 -1.434 -33.962 1.00 57.66 200 LEU A N 1
ATOM 1617 C CA . LEU A 1 200 ? 5.790 -0.432 -32.975 1.00 57.66 200 LEU A CA 1
ATOM 1618 C C . LEU A 1 200 ? 6.874 0.603 -32.634 1.00 57.66 200 LEU A C 1
ATOM 1620 O O . LEU A 1 200 ? 6.620 1.493 -31.826 1.00 57.66 200 LEU A O 1
ATOM 1624 N N . GLY A 1 201 ? 8.050 0.519 -33.267 1.00 60.03 201 GLY A N 1
ATOM 1625 C CA . GLY A 1 201 ? 9.212 1.337 -32.922 1.00 60.03 201 GLY A CA 1
ATOM 1626 C C . GLY A 1 201 ? 9.874 0.893 -31.614 1.00 60.03 201 GLY A C 1
ATOM 1627 O O . GLY A 1 201 ? 9.397 -0.019 -30.939 1.00 60.03 201 GLY A O 1
ATOM 1628 N N . LYS A 1 202 ? 10.999 1.532 -31.276 1.00 64.62 202 LYS A N 1
ATOM 1629 C CA . LYS A 1 202 ? 11.708 1.302 -30.012 1.00 64.62 202 LYS A CA 1
ATOM 1630 C C . LYS A 1 202 ? 10.842 1.752 -28.840 1.00 64.62 202 LYS A C 1
ATOM 1632 O O . LYS A 1 202 ? 10.307 2.863 -28.864 1.00 64.62 202 LYS A O 1
ATOM 1637 N N . LYS A 1 203 ? 10.727 0.913 -27.815 1.00 79.56 203 LYS A N 1
ATOM 1638 C CA . LYS A 1 203 ? 10.017 1.248 -26.581 1.00 79.56 203 LYS A CA 1
ATOM 1639 C C . LYS A 1 203 ? 11.029 1.423 -25.460 1.00 79.56 203 LYS A C 1
ATOM 1641 O O . LYS A 1 203 ? 11.779 0.505 -25.162 1.00 79.56 203 LYS A O 1
ATOM 1646 N N . GLU A 1 204 ? 11.037 2.594 -24.836 1.00 90.44 204 GLU A N 1
ATOM 1647 C CA . GLU A 1 204 ? 11.805 2.811 -23.611 1.00 90.44 204 GLU A CA 1
ATOM 1648 C C . GLU A 1 204 ? 11.002 2.292 -22.419 1.00 90.44 204 GLU A C 1
ATOM 1650 O O . GLU A 1 204 ? 9.901 2.777 -22.123 1.00 90.44 204 GLU A O 1
ATOM 1655 N N . MET A 1 205 ? 11.556 1.279 -21.766 1.00 93.94 205 MET A N 1
ATOM 1656 C CA . MET A 1 205 ? 11.003 0.646 -20.582 1.00 93.94 205 MET A CA 1
ATOM 1657 C C . MET A 1 205 ? 11.774 1.151 -19.366 1.00 93.94 205 MET A C 1
ATOM 1659 O O . MET A 1 205 ? 12.996 1.030 -19.309 1.00 93.94 205 MET A O 1
ATOM 1663 N N . LEU A 1 206 ? 11.064 1.739 -18.408 1.00 96.56 206 LEU A N 1
ATOM 1664 C CA . LEU A 1 206 ? 11.597 2.002 -17.081 1.00 96.56 206 LEU A CA 1
ATOM 1665 C C . LEU A 1 206 ? 11.534 0.698 -16.294 1.00 96.56 206 LEU A C 1
ATOM 1667 O O . LEU A 1 206 ? 10.444 0.170 -16.086 1.00 96.56 206 LEU A O 1
ATOM 1671 N N . VAL A 1 207 ? 12.696 0.206 -15.886 1.00 97.06 207 VAL A N 1
ATOM 1672 C CA . VAL A 1 207 ? 12.866 -0.972 -15.035 1.00 97.06 207 VAL A CA 1
ATOM 1673 C C . VAL A 1 207 ? 13.068 -0.493 -13.603 1.00 97.06 207 VAL A C 1
ATOM 1675 O O . VAL A 1 207 ? 13.835 0.449 -13.388 1.00 97.06 207 VAL A O 1
ATOM 1678 N N . VAL A 1 208 ? 12.381 -1.110 -12.644 1.00 97.81 208 VAL A N 1
ATOM 1679 C CA . VAL A 1 208 ? 12.466 -0.792 -11.215 1.00 97.81 208 VAL A CA 1
ATOM 1680 C C . VAL A 1 208 ? 12.552 -2.081 -10.404 1.00 97.81 208 VAL A C 1
ATOM 1682 O O . VAL A 1 208 ? 11.755 -2.998 -10.598 1.00 97.81 208 VAL A O 1
ATOM 1685 N N . SER A 1 209 ? 13.487 -2.120 -9.464 1.00 97.62 209 SER A N 1
ATOM 1686 C CA . SER A 1 209 ? 13.584 -3.147 -8.427 1.00 97.62 209 SER A CA 1
ATOM 1687 C C . SER A 1 209 ? 13.821 -2.496 -7.068 1.00 97.62 209 SER A C 1
ATOM 1689 O O . SER A 1 209 ? 14.250 -1.339 -6.974 1.00 97.62 209 SER A O 1
ATOM 1691 N N . TRP A 1 210 ? 13.506 -3.222 -6.000 1.00 97.38 210 TRP A N 1
ATOM 1692 C CA . TRP A 1 210 ? 13.786 -2.792 -4.636 1.00 97.38 210 TRP A CA 1
ATOM 1693 C C . TRP A 1 210 ? 14.658 -3.818 -3.931 1.00 97.38 210 TRP A C 1
ATOM 1695 O O . TRP A 1 210 ? 14.311 -4.997 -3.873 1.00 97.38 210 TRP A O 1
ATOM 1705 N N . ASN A 1 211 ? 15.773 -3.348 -3.379 1.00 94.06 211 ASN A N 1
ATOM 1706 C CA . ASN A 1 211 ? 16.736 -4.190 -2.692 1.00 94.06 211 ASN A CA 1
ATOM 1707 C C . ASN A 1 211 ? 16.668 -3.939 -1.183 1.00 94.06 211 ASN A C 1
ATOM 1709 O O . ASN A 1 211 ? 16.781 -2.804 -0.718 1.00 94.06 211 ASN A O 1
ATOM 1713 N N . ASN A 1 212 ? 16.534 -5.002 -0.402 1.00 88.69 212 ASN A N 1
ATOM 1714 C CA . ASN A 1 212 ? 16.662 -4.976 1.044 1.00 88.69 212 ASN A CA 1
ATOM 1715 C C . ASN A 1 212 ? 17.751 -5.972 1.462 1.00 88.69 212 ASN A C 1
ATOM 1717 O O . ASN A 1 212 ? 17.638 -7.166 1.221 1.00 88.69 212 ASN A O 1
ATOM 1721 N N . PHE A 1 213 ? 18.801 -5.459 2.101 1.00 80.56 213 PHE A N 1
ATOM 1722 C CA . PHE A 1 213 ? 19.951 -6.243 2.557 1.00 80.56 213 PHE A CA 1
ATOM 1723 C C . PHE A 1 213 ? 19.752 -6.846 3.962 1.00 80.56 213 PHE A C 1
ATOM 1725 O O . PHE A 1 213 ? 20.733 -7.049 4.678 1.00 80.56 213 PHE A O 1
ATOM 1732 N N . ASP A 1 214 ? 18.505 -7.064 4.387 1.00 73.06 214 ASP A N 1
ATOM 1733 C CA . ASP A 1 214 ? 18.181 -7.905 5.542 1.00 73.06 214 ASP A CA 1
ATOM 1734 C C . ASP A 1 214 ? 18.704 -9.332 5.284 1.00 73.06 214 ASP A C 1
ATOM 1736 O O . ASP A 1 214 ? 18.652 -9.833 4.160 1.00 73.06 214 ASP A O 1
ATOM 1740 N N . GLU A 1 215 ? 19.214 -9.989 6.327 1.00 66.50 215 GLU A N 1
ATOM 1741 C CA . GLU A 1 215 ? 19.786 -11.342 6.262 1.00 66.50 215 GLU A CA 1
ATOM 1742 C C . GLU A 1 215 ? 18.757 -12.398 5.825 1.00 66.50 215 GLU A C 1
ATOM 1744 O O . GLU A 1 215 ? 19.136 -13.507 5.459 1.00 66.50 215 GLU A O 1
ATOM 1749 N N . PHE A 1 216 ? 17.463 -12.061 5.849 1.00 74.69 216 PHE A N 1
ATOM 1750 C CA . PHE A 1 216 ? 16.386 -12.936 5.397 1.00 74.69 216 PHE A CA 1
ATOM 1751 C C . PHE A 1 216 ? 16.404 -13.239 3.884 1.00 74.69 216 PHE A C 1
ATOM 1753 O O . PHE A 1 216 ? 15.905 -14.288 3.480 1.00 74.69 216 PHE A O 1
ATOM 1760 N N . LEU A 1 217 ? 16.947 -12.348 3.043 1.00 72.94 217 LEU A N 1
ATOM 1761 C CA . LEU A 1 217 ? 16.976 -12.524 1.585 1.00 72.94 217 LEU A CA 1
ATOM 1762 C C . LEU A 1 217 ? 18.397 -12.813 1.092 1.00 72.94 217 LEU A C 1
ATOM 1764 O O . LEU A 1 217 ? 19.270 -11.951 1.163 1.00 72.94 217 LEU A O 1
ATOM 1768 N N . ASP A 1 218 ? 18.608 -13.998 0.515 1.00 71.56 218 ASP A N 1
ATOM 1769 C CA . ASP A 1 218 ? 19.926 -14.443 0.034 1.00 71.56 218 ASP A CA 1
ATOM 1770 C C . ASP A 1 218 ? 20.519 -13.539 -1.067 1.00 71.56 218 ASP A C 1
ATOM 1772 O O . ASP A 1 218 ? 21.735 -13.342 -1.124 1.00 71.56 218 ASP A O 1
ATOM 1776 N N . ASP A 1 219 ? 19.681 -12.987 -1.951 1.00 79.50 219 ASP A N 1
ATOM 1777 C CA . ASP A 1 219 ? 20.090 -12.094 -3.046 1.00 79.50 219 ASP A CA 1
ATOM 1778 C C . ASP A 1 219 ? 19.818 -10.606 -2.761 1.00 79.50 219 ASP A C 1
ATOM 1780 O O . ASP A 1 219 ? 20.224 -9.734 -3.534 1.00 79.50 219 ASP A O 1
ATOM 1784 N N . GLY A 1 220 ? 19.157 -10.316 -1.637 1.00 87.25 220 GLY A N 1
ATOM 1785 C CA . GLY A 1 220 ? 18.725 -8.986 -1.231 1.00 87.25 220 GLY A CA 1
ATOM 1786 C C . GLY A 1 220 ? 17.628 -8.360 -2.100 1.00 87.25 220 GLY A C 1
ATOM 1787 O O . GLY A 1 220 ? 17.294 -7.201 -1.864 1.00 87.25 220 GLY A O 1
ATOM 1788 N N . ASN A 1 221 ? 17.058 -9.052 -3.093 1.00 93.50 221 ASN A N 1
ATOM 1789 C CA . ASN A 1 221 ? 15.982 -8.508 -3.923 1.00 93.50 221 ASN A CA 1
ATOM 1790 C C . ASN A 1 221 ? 14.620 -8.771 -3.268 1.00 93.50 221 ASN A C 1
ATOM 1792 O O . ASN A 1 221 ? 14.225 -9.905 -3.014 1.00 93.50 221 ASN A O 1
ATOM 1796 N N . ALA A 1 222 ? 13.874 -7.700 -3.018 1.00 95.31 222 ALA A N 1
ATOM 1797 C CA . ALA A 1 222 ? 12.572 -7.734 -2.361 1.00 95.31 222 ALA A CA 1
ATOM 1798 C C . ALA A 1 222 ? 11.446 -7.202 -3.266 1.00 95.31 222 ALA A C 1
ATOM 1800 O O . ALA A 1 222 ? 10.385 -6.812 -2.779 1.00 95.31 222 ALA A O 1
ATOM 1801 N N . THR A 1 223 ? 11.653 -7.154 -4.583 1.00 97.06 223 THR A N 1
ATOM 1802 C CA . THR A 1 223 ? 10.704 -6.541 -5.528 1.00 97.06 223 THR A CA 1
ATOM 1803 C C . THR A 1 223 ? 9.360 -7.265 -5.537 1.00 97.06 223 THR A C 1
ATOM 1805 O O . THR A 1 223 ? 8.316 -6.610 -5.516 1.00 97.06 223 THR A O 1
ATOM 1808 N N . ILE A 1 224 ? 9.382 -8.602 -5.468 1.00 95.88 224 ILE A N 1
ATOM 1809 C CA . ILE A 1 224 ? 8.173 -9.435 -5.388 1.00 95.88 224 ILE A CA 1
ATOM 1810 C C . ILE A 1 224 ? 7.291 -9.081 -4.185 1.00 95.88 224 ILE A C 1
ATOM 1812 O O . ILE A 1 224 ? 6.070 -9.188 -4.269 1.00 95.88 224 ILE A O 1
ATOM 1816 N N . LEU A 1 225 ? 7.875 -8.596 -3.081 1.00 96.44 225 LEU A N 1
ATOM 1817 C CA . LEU A 1 225 ? 7.098 -8.169 -1.922 1.00 96.44 225 LEU A CA 1
ATOM 1818 C C . LEU A 1 225 ? 6.205 -6.973 -2.262 1.00 96.44 225 LEU A C 1
ATOM 1820 O O . LEU A 1 225 ? 5.024 -6.970 -1.923 1.00 96.44 225 LEU A O 1
ATOM 1824 N N . ILE A 1 226 ? 6.772 -5.945 -2.900 1.00 97.81 226 ILE A N 1
ATOM 1825 C CA . ILE A 1 226 ? 6.032 -4.725 -3.246 1.00 97.81 226 ILE A CA 1
ATOM 1826 C C . ILE A 1 226 ? 4.931 -5.059 -4.249 1.00 97.81 226 ILE A C 1
ATOM 1828 O O . ILE A 1 226 ? 3.811 -4.570 -4.101 1.00 97.81 226 ILE A O 1
ATOM 1832 N N . ASP A 1 227 ? 5.244 -5.908 -5.225 1.00 97.94 227 ASP A N 1
ATOM 1833 C CA . ASP A 1 227 ? 4.281 -6.396 -6.206 1.00 97.94 227 ASP A CA 1
ATOM 1834 C C . ASP A 1 227 ? 3.114 -7.127 -5.528 1.00 97.94 227 ASP A C 1
ATOM 1836 O O . ASP A 1 227 ? 1.970 -6.700 -5.656 1.00 97.94 227 ASP A O 1
ATOM 1840 N N . THR A 1 228 ? 3.411 -8.091 -4.651 1.00 97.94 228 THR A N 1
ATOM 1841 C CA . THR A 1 228 ? 2.392 -8.837 -3.895 1.00 97.94 228 THR A CA 1
ATOM 1842 C C . THR A 1 228 ? 1.523 -7.920 -3.023 1.00 97.94 228 THR A C 1
ATOM 1844 O O . THR A 1 228 ? 0.308 -8.100 -2.921 1.00 97.94 228 THR A O 1
ATOM 1847 N N . ILE A 1 229 ? 2.119 -6.899 -2.390 1.00 97.88 229 ILE A N 1
ATOM 1848 C CA . ILE A 1 229 ? 1.362 -5.885 -1.640 1.00 97.88 229 ILE A CA 1
ATOM 1849 C C . ILE A 1 229 ? 0.402 -5.135 -2.572 1.00 97.88 229 ILE A C 1
ATOM 1851 O O . ILE A 1 229 ? -0.756 -4.919 -2.210 1.00 97.88 229 ILE A O 1
ATOM 1855 N N . CYS A 1 230 ? 0.864 -4.730 -3.757 1.00 97.38 230 CYS A N 1
ATOM 1856 C CA . CYS A 1 230 ? 0.042 -4.017 -4.731 1.00 97.38 230 CYS A CA 1
ATOM 1857 C C . CYS A 1 230 ? -1.107 -4.891 -5.252 1.00 97.38 230 CYS A C 1
ATOM 1859 O O . CYS A 1 230 ? -2.240 -4.410 -5.283 1.00 97.38 230 CYS A O 1
ATOM 1861 N N . GLU A 1 231 ? -0.850 -6.162 -5.570 1.00 95.62 231 GLU A N 1
ATOM 1862 C CA . GLU A 1 231 ? -1.870 -7.126 -6.006 1.00 95.62 231 GLU A CA 1
ATOM 1863 C C . GLU A 1 231 ? -2.974 -7.305 -4.952 1.00 95.62 231 GLU A C 1
ATOM 1865 O O . GLU A 1 231 ? -4.166 -7.175 -5.246 1.00 95.62 231 GLU A O 1
ATOM 1870 N N . LEU A 1 232 ? -2.596 -7.511 -3.685 1.00 95.81 232 LEU A N 1
ATOM 1871 C CA . LEU A 1 232 ? -3.556 -7.653 -2.586 1.00 95.81 232 LEU A CA 1
ATOM 1872 C C . LEU A 1 232 ? -4.404 -6.391 -2.387 1.00 95.81 232 LEU A C 1
ATOM 1874 O O . LEU A 1 232 ? -5.601 -6.478 -2.108 1.00 95.81 232 LEU A O 1
ATOM 1878 N N . VAL A 1 233 ? -3.819 -5.204 -2.559 1.00 94.44 233 VAL A N 1
ATOM 1879 C CA . VAL A 1 233 ? -4.572 -3.943 -2.499 1.00 94.44 233 VAL A CA 1
ATOM 1880 C C . VAL A 1 233 ? -5.506 -3.788 -3.709 1.00 94.44 233 VAL A C 1
ATOM 1882 O O . VAL A 1 233 ? -6.632 -3.312 -3.546 1.00 94.44 233 VAL A O 1
ATOM 1885 N N . GLN A 1 234 ? -5.102 -4.227 -4.905 1.00 93.00 234 GLN A N 1
ATOM 1886 C CA . GLN A 1 234 ? -5.952 -4.238 -6.106 1.00 93.00 234 GLN A CA 1
ATOM 1887 C C . GLN A 1 234 ? -7.159 -5.173 -5.987 1.00 93.00 234 GLN A C 1
ATOM 1889 O O . GLN A 1 234 ? -8.194 -4.909 -6.592 1.00 93.00 234 GLN A O 1
ATOM 1894 N N . HIS A 1 235 ? -7.092 -6.233 -5.181 1.00 91.56 235 HIS A N 1
ATOM 1895 C CA . HIS A 1 235 ? -8.256 -7.094 -4.956 1.00 91.56 235 HIS A CA 1
ATOM 1896 C C . HIS A 1 235 ? -9.411 -6.401 -4.218 1.00 91.56 235 HIS A C 1
ATOM 1898 O O . HIS A 1 235 ? -10.556 -6.828 -4.363 1.00 91.56 235 HIS A O 1
ATOM 1904 N N . CYS A 1 236 ? -9.137 -5.329 -3.467 1.00 86.38 236 CYS A N 1
ATOM 1905 C CA . CYS A 1 236 ? -10.159 -4.577 -2.734 1.00 86.38 236 CYS A CA 1
ATOM 1906 C C . CYS A 1 236 ? -10.617 -3.284 -3.417 1.00 86.38 236 CYS A C 1
ATOM 1908 O O . CYS A 1 236 ? -11.555 -2.657 -2.930 1.00 86.38 236 CYS A O 1
ATOM 1910 N N . HIS A 1 237 ? -9.954 -2.843 -4.486 1.00 84.31 237 HIS A N 1
ATOM 1911 C CA . HIS A 1 237 ? -10.139 -1.499 -5.029 1.00 84.31 237 HIS A CA 1
ATOM 1912 C C . HIS A 1 237 ? -10.032 -1.489 -6.555 1.00 84.31 237 HIS A C 1
ATOM 1914 O O . HIS A 1 237 ? -9.298 -2.275 -7.144 1.00 84.31 237 HIS A O 1
ATOM 1920 N N . CYS A 1 238 ? -10.709 -0.547 -7.219 1.00 87.19 238 CYS A N 1
ATOM 1921 C CA . CYS A 1 238 ? -10.365 -0.239 -8.608 1.00 87.19 238 CYS A CA 1
ATOM 1922 C C . CYS A 1 238 ? -8.984 0.439 -8.688 1.00 87.19 238 CYS A C 1
ATOM 1924 O O . CYS A 1 238 ? -8.528 1.024 -7.708 1.00 87.19 238 CYS A O 1
ATOM 1926 N N . GLU A 1 239 ? -8.353 0.432 -9.865 1.00 84.06 239 GLU A N 1
ATOM 1927 C CA . GLU A 1 239 ? -6.964 0.890 -10.055 1.00 84.06 239 GLU A CA 1
ATOM 1928 C C . GLU A 1 239 ? -6.681 2.300 -9.494 1.00 84.06 239 GLU A C 1
ATOM 1930 O O . GLU A 1 239 ? -5.633 2.538 -8.892 1.00 84.06 239 GLU A O 1
ATOM 1935 N N . GLU A 1 240 ? -7.619 3.241 -9.649 1.00 86.44 240 GLU A N 1
ATOM 1936 C CA . GLU A 1 240 ? -7.483 4.606 -9.123 1.00 86.44 240 GLU A CA 1
ATOM 1937 C C . GLU A 1 240 ? -7.497 4.626 -7.585 1.00 86.44 240 GLU A C 1
ATOM 1939 O O . GLU A 1 240 ? -6.606 5.209 -6.962 1.00 86.44 240 GLU A O 1
ATOM 1944 N N . HIS A 1 241 ? -8.446 3.920 -6.963 1.00 89.38 241 HIS A N 1
ATOM 1945 C CA . HIS A 1 241 ? -8.529 3.813 -5.506 1.00 89.38 241 HIS A CA 1
ATOM 1946 C C . HIS A 1 241 ? -7.377 2.983 -4.913 1.00 89.38 241 HIS A C 1
ATOM 1948 O O . HIS A 1 241 ? -6.930 3.284 -3.806 1.00 89.38 241 HIS A O 1
ATOM 1954 N N . SER A 1 242 ? -6.832 2.003 -5.646 1.00 92.62 242 SER A N 1
ATOM 1955 C CA . SER A 1 242 ? -5.630 1.264 -5.238 1.00 92.62 242 SER A CA 1
ATOM 1956 C C . SER A 1 242 ? -4.431 2.199 -5.102 1.00 92.62 242 SER A C 1
ATOM 1958 O O . SER A 1 242 ? -3.741 2.165 -4.086 1.00 92.62 242 SER A O 1
ATOM 1960 N N . ILE A 1 243 ? -4.205 3.086 -6.080 1.00 95.19 243 ILE A N 1
ATOM 1961 C CA . ILE A 1 243 ? -3.124 4.081 -6.008 1.00 95.19 243 ILE A CA 1
ATOM 1962 C C . ILE A 1 243 ? -3.326 5.020 -4.815 1.00 95.19 243 ILE A C 1
ATOM 1964 O O . ILE A 1 243 ? -2.368 5.317 -4.103 1.00 95.19 243 ILE A O 1
ATOM 1968 N N . GLU A 1 244 ? -4.555 5.473 -4.554 1.00 93.38 244 GLU A N 1
ATOM 1969 C CA . GLU A 1 244 ? -4.831 6.310 -3.382 1.00 93.38 244 GLU A CA 1
ATOM 1970 C C . GLU A 1 244 ? -4.539 5.595 -2.055 1.00 93.38 244 GLU A C 1
ATOM 1972 O O . GLU A 1 244 ? -3.947 6.199 -1.154 1.00 93.38 244 GLU A O 1
ATOM 1977 N N . ALA A 1 245 ? -4.948 4.330 -1.924 1.00 93.25 245 ALA A N 1
ATOM 1978 C CA . ALA A 1 245 ? -4.694 3.510 -0.742 1.00 93.25 245 ALA A CA 1
ATOM 1979 C C . ALA A 1 245 ? -3.188 3.276 -0.540 1.00 93.25 245 ALA A C 1
ATOM 1981 O O . ALA A 1 245 ? -2.660 3.518 0.549 1.00 93.25 245 ALA A O 1
ATOM 1982 N N . LEU A 1 246 ? -2.469 2.915 -1.606 1.00 96.75 246 LEU A N 1
ATOM 1983 C CA . LEU A 1 246 ? -1.022 2.700 -1.578 1.00 96.75 246 LEU A CA 1
ATOM 1984 C C . LEU A 1 246 ? -0.250 3.985 -1.245 1.00 96.75 246 LEU A C 1
ATOM 1986 O O . LEU A 1 246 ? 0.638 3.959 -0.399 1.00 96.75 246 LEU A O 1
ATOM 1990 N N . CYS A 1 247 ? -0.618 5.145 -1.801 1.00 96.94 247 CYS A N 1
ATOM 1991 C CA . CYS A 1 247 ? 0.014 6.427 -1.447 1.00 96.94 247 CYS A CA 1
ATOM 1992 C C . CYS A 1 247 ? -0.209 6.810 0.029 1.00 96.94 247 CYS A C 1
ATOM 1994 O O . CYS A 1 247 ? 0.684 7.364 0.687 1.00 96.94 247 CYS A O 1
ATOM 1996 N N . LYS A 1 248 ? -1.373 6.454 0.590 1.00 95.62 248 LYS A N 1
ATOM 1997 C CA . LYS A 1 248 ? -1.650 6.564 2.032 1.00 95.62 248 LYS A CA 1
ATOM 1998 C C . LYS A 1 248 ? -0.928 5.500 2.859 1.00 95.62 248 LYS A C 1
ATOM 2000 O O . LYS A 1 248 ? -0.895 5.638 4.080 1.00 95.62 248 LYS A O 1
ATOM 2005 N N . LEU A 1 249 ? -0.310 4.504 2.223 1.00 96.62 249 LEU A N 1
ATOM 2006 C CA . LEU A 1 249 ? 0.302 3.339 2.857 1.00 96.62 249 LEU A CA 1
ATOM 2007 C C . LEU A 1 249 ? -0.722 2.586 3.716 1.00 96.62 249 LEU A C 1
ATOM 2009 O O . LEU A 1 249 ? -0.460 2.258 4.873 1.00 96.62 249 LEU A O 1
ATOM 2013 N N . ASP A 1 250 ? -1.925 2.406 3.168 1.00 94.00 250 ASP A N 1
ATOM 2014 C CA . ASP A 1 250 ? -2.973 1.573 3.749 1.00 94.00 250 ASP A CA 1
ATOM 2015 C C . ASP A 1 250 ? -2.803 0.129 3.274 1.00 94.00 250 ASP A C 1
ATOM 2017 O O . ASP A 1 250 ? -3.227 -0.236 2.180 1.00 94.00 250 ASP A O 1
ATOM 2021 N N . PHE A 1 251 ? -2.175 -0.701 4.104 1.00 94.12 251 PHE A N 1
ATOM 2022 C CA . PHE A 1 251 ? -1.969 -2.119 3.818 1.00 94.12 251 PHE A CA 1
ATOM 2023 C C . PHE A 1 251 ? -2.998 -3.011 4.524 1.00 94.12 251 PHE A C 1
ATOM 2025 O O . PHE A 1 251 ? -2.726 -4.168 4.839 1.00 94.12 251 PHE A O 1
ATOM 2032 N N . SER A 1 252 ? -4.204 -2.495 4.781 1.00 90.56 252 SER A N 1
ATOM 2033 C CA . SER A 1 252 ? -5.298 -3.271 5.388 1.00 90.56 252 SER A CA 1
ATOM 2034 C C . SER A 1 252 ? -5.663 -4.532 4.607 1.00 90.56 252 SER A C 1
ATOM 2036 O O . SER A 1 252 ? -6.081 -5.514 5.214 1.00 90.56 252 SER A O 1
ATOM 2038 N N . SER A 1 253 ? -5.487 -4.528 3.287 1.00 92.44 253 SER A N 1
ATOM 2039 C CA . SER A 1 253 ? -5.815 -5.667 2.426 1.00 92.44 253 SER A CA 1
ATOM 2040 C C . SER A 1 253 ? -4.849 -6.848 2.566 1.00 92.44 253 SER A C 1
ATOM 2042 O O . SER A 1 253 ? -5.102 -7.905 2.001 1.00 92.44 253 SER A O 1
ATOM 2044 N N . LEU A 1 254 ? -3.759 -6.708 3.332 1.00 94.00 254 LEU A N 1
ATOM 2045 C CA . LEU A 1 254 ? -2.817 -7.806 3.579 1.00 94.00 254 LEU A CA 1
ATOM 2046 C C . LEU A 1 254 ? -3.329 -8.839 4.596 1.00 94.00 254 LEU A C 1
ATOM 2048 O O . LEU A 1 254 ? -2.672 -9.857 4.803 1.00 94.00 254 LEU A O 1
ATOM 2052 N N . SER A 1 255 ? -4.471 -8.587 5.243 1.00 91.12 255 SER A N 1
ATOM 2053 C CA . SER A 1 255 ? -5.100 -9.507 6.191 1.00 91.12 255 SER A CA 1
ATOM 2054 C C . SER A 1 255 ? -6.601 -9.596 5.965 1.00 91.12 255 SER A C 1
ATOM 2056 O O . SER A 1 255 ? -7.244 -8.570 5.762 1.00 91.12 255 SER A O 1
ATOM 2058 N N . ASP A 1 256 ? -7.170 -10.797 6.055 1.00 86.62 256 ASP A N 1
ATOM 2059 C CA . ASP A 1 256 ? -8.614 -11.026 5.908 1.00 86.62 256 ASP A CA 1
ATOM 2060 C C . ASP A 1 256 ? -9.438 -10.244 6.946 1.00 86.62 256 ASP A C 1
ATOM 2062 O O . ASP A 1 256 ? -10.396 -9.562 6.583 1.00 86.62 256 ASP A O 1
ATOM 2066 N N . VAL A 1 257 ? -8.998 -10.229 8.208 1.00 80.12 257 VAL A N 1
ATOM 2067 C CA . VAL A 1 257 ? -9.650 -9.511 9.316 1.00 80.12 257 VAL A CA 1
ATOM 2068 C C . VAL A 1 257 ? -9.741 -8.009 9.046 1.00 80.12 257 VAL A C 1
ATOM 2070 O O . VAL A 1 257 ? -10.702 -7.351 9.445 1.00 80.12 257 VAL A O 1
ATOM 2073 N N . THR A 1 258 ? -8.731 -7.431 8.393 1.00 80.38 258 THR A N 1
ATOM 2074 C CA . THR A 1 258 ? -8.686 -5.985 8.145 1.00 80.38 258 THR A CA 1
ATOM 2075 C C . THR A 1 258 ? -9.142 -5.591 6.745 1.00 80.38 258 THR A C 1
ATOM 2077 O O . THR A 1 258 ? -9.479 -4.419 6.558 1.00 80.38 258 THR A O 1
ATOM 2080 N N . ALA A 1 259 ? -9.199 -6.541 5.807 1.00 74.44 259 ALA A N 1
ATOM 2081 C CA . ALA A 1 259 ? -9.656 -6.360 4.433 1.00 74.44 259 ALA A CA 1
ATOM 2082 C C . ALA A 1 259 ? -11.181 -6.237 4.323 1.00 74.44 259 ALA A C 1
ATOM 2084 O O . ALA A 1 259 ? -11.653 -5.513 3.450 1.00 74.44 259 ALA A O 1
ATOM 2085 N N . GLU A 1 260 ? -11.960 -6.861 5.219 1.00 63.22 260 GLU A N 1
ATOM 2086 C CA . GLU A 1 260 ? -13.436 -6.787 5.198 1.00 63.22 260 GLU A CA 1
ATOM 2087 C C . GLU A 1 260 ? -13.977 -5.349 5.218 1.00 63.22 260 GLU A C 1
ATOM 2089 O O . GLU A 1 260 ? -15.040 -5.082 4.660 1.00 63.22 260 GLU A O 1
ATOM 2094 N N . GLY A 1 261 ? -13.242 -4.409 5.822 1.00 58.00 261 GLY A N 1
ATOM 2095 C CA . GLY A 1 261 ? -13.561 -2.985 5.746 1.00 58.00 261 GLY A CA 1
ATOM 2096 C C . GLY A 1 261 ? -13.186 -2.363 4.399 1.00 58.00 261 GLY A C 1
ATOM 2097 O O . GLY A 1 261 ? -13.972 -1.602 3.843 1.00 58.00 261 GLY A O 1
ATOM 2098 N N . SER A 1 262 ? -12.001 -2.681 3.875 1.00 55.09 262 SER A N 1
ATOM 2099 C CA . SER A 1 262 ? -11.406 -2.065 2.679 1.00 55.09 262 SER A CA 1
ATOM 2100 C C . SER A 1 262 ? -12.022 -2.542 1.357 1.00 55.09 262 SER A C 1
ATOM 2102 O O . SER A 1 262 ? -12.109 -1.760 0.419 1.00 55.09 262 SER A O 1
ATOM 2104 N N . CYS A 1 263 ? -12.488 -3.791 1.288 1.00 54.81 263 CYS A N 1
ATOM 2105 C CA . CYS A 1 263 ? -13.014 -4.449 0.083 1.00 54.81 263 CYS A CA 1
ATOM 2106 C C . CYS A 1 263 ? -14.504 -4.144 -0.230 1.00 54.81 263 CYS A C 1
ATOM 2108 O O . CYS A 1 263 ? -15.056 -4.694 -1.180 1.00 54.81 263 CYS A O 1
ATOM 2110 N N . GLN A 1 264 ? -15.198 -3.311 0.557 1.00 52.28 264 GLN A N 1
ATOM 2111 C CA . GLN A 1 264 ? -16.637 -3.019 0.375 1.00 52.28 264 GLN A CA 1
ATOM 2112 C C . GLN A 1 264 ? -16.938 -1.861 -0.603 1.00 52.28 264 GLN A C 1
ATOM 2114 O O . GLN A 1 264 ? -18.027 -1.275 -0.543 1.00 52.28 264 GLN A O 1
ATOM 2119 N N . HIS A 1 265 ? -15.997 -1.496 -1.481 1.00 45.38 265 HIS A N 1
ATOM 2120 C CA . HIS A 1 265 ? -16.094 -0.311 -2.346 1.00 45.38 265 HIS A CA 1
ATOM 2121 C C . HIS A 1 265 ? -15.832 -0.611 -3.822 1.00 45.38 265 HIS A C 1
ATOM 2123 O O . HIS A 1 265 ? -14.691 -0.986 -4.162 1.00 45.38 265 HIS A O 1
#

Radius of gyration: 24.45 Å; chains: 1; bounding box: 50×44×79 Å

Secondary structure (DSSP, 8-state):
-HHHHHHIIIII-S-EEEEE-HHHHHT---SSHHHHHHHHHHHSSS--EEEEESSS---TTS-TTS--EEGGG--HHHHHHHHHHHH-----SSB--SS-HHHHHHTT--SHHHHHHHHHHHHHHHHHHTTS-HHHHHHHHHHHHHSB-TTTTT-EEEEHHHHHHHH---HHHHHHHHHHGGGGTEEEEEEEE-TTHHHH--EEEEEEEEB---TT-SS-B-HHHHHHHHHHHHTTS-HHHHHHHHHTTB-GGGSHHHHHHHT--